Protein AF-A0A9W3CMT5-F1 (afdb_monomer_lite)

pLDDT: mean 78.8, std 13.62, range [39.94, 96.38]

Radius of gyration: 21.77 Å; chains: 1; bounding box: 47×44×76 Å

Sequence (229 aa):
MAGKEERVEIIANGQGNITTPSYVTDNERLIGDDAKNQVAMNPINAALDAKRLLGPRFNDRSDWPSDFEAKPATRVFWDVNEFPVPLDMPPKNVYEKIKTCLVANDCYTDDLTIWAYVKKQHLSDHLVREYKENGITFLDEVSDDHRRSNWMVMDILLWTVDKPYINPKEITVIVLSLRISKLTELVQPLDSLYIRGYNVLLAAPHYLPPRFELATSKSSEWLAKALES

Organism: Raphanus sativus (NCBI:txid3726)

Foldseek 3Di:
DDDDPDDDDQDADPVRHSDFFQKFFPVVGDGGPVRVVCCVVPVVRMDHPVVQVPFDDPPDLVRHDPVLAFAQAAEEEAACVLQPFDPPDFLLVLLVLLQVLCVVVVNDDPRYAYEYEDAQPDDDPVSQVRNVVNRYHYDHDDPDPVVSLVVSLVVVVVVVVVRRLSCQQSYEYEYEDQVLLVDPVSVVSVLVSVVSVHQYEYQYPDDRPPVCPSVNVDHPVVSSVSRVD

InterPro domains:
  IPR013126 Heat shock protein 70 family [PF00012] (4-62)
  IPR024768 Meiosis regulator and mRNA stability factor 1 [PTHR14379] (70-225)
  IPR043129 ATPase, nucleotide binding domain [SSF53067] (5-62)

Secondary structure (DSSP, 8-state):
---------PPP-TTS-S----EEESSTT-BTHHHHHHHTT-GGGEEE-GGGGSSS-TT-GGGS-GGGSPPPEEEEEEETTTSPPPTTS-HHHHHHHHHHHHHHTT---SEEEEEEE--TTSS-HHHHHHHHHTTEEEE---SSHHHHHHHHHHHHHHHHHTS-TTSGGGEEEEEE-TTGGG-HHHHHHHHHHHHTT-EEEE---S---TT------EE-HHHHHHHH-

Structure (mmCIF, N/CA/C/O backbone):
data_AF-A0A9W3CMT5-F1
#
_entry.id   AF-A0A9W3CMT5-F1
#
loop_
_atom_site.group_PDB
_atom_site.id
_atom_site.type_symbol
_atom_site.label_atom_id
_atom_site.label_alt_id
_atom_site.label_comp_id
_atom_site.label_asym_id
_atom_site.label_entity_id
_atom_site.label_seq_id
_atom_site.pdbx_PDB_ins_code
_atom_site.Cartn_x
_atom_site.Cartn_y
_atom_site.Cartn_z
_atom_site.occupancy
_atom_site.B_iso_or_equiv
_atom_site.auth_seq_id
_atom_site.auth_comp_id
_atom_site.auth_asym_id
_atom_site.auth_atom_id
_atom_site.pdbx_PDB_model_num
ATOM 1 N N . MET A 1 1 ? -21.897 -25.729 56.666 1.00 39.94 1 MET A N 1
ATOM 2 C CA . MET A 1 1 ? -20.896 -24.643 56.673 1.00 39.94 1 MET A CA 1
ATOM 3 C C . MET A 1 1 ? -20.982 -23.963 55.318 1.00 39.94 1 MET A C 1
ATOM 5 O O . MET A 1 1 ? -20.715 -24.626 54.328 1.00 39.94 1 MET A O 1
ATOM 9 N N . ALA A 1 2 ? -21.469 -22.722 55.255 1.00 49.16 2 ALA A N 1
ATOM 10 C CA . ALA A 1 2 ? -21.487 -21.953 54.011 1.00 49.16 2 ALA A CA 1
ATOM 11 C C . ALA A 1 2 ? -20.075 -21.402 53.776 1.00 49.16 2 ALA A C 1
ATOM 13 O O . ALA A 1 2 ? -19.523 -20.746 54.661 1.00 49.16 2 ALA A O 1
ATOM 14 N N . GLY A 1 3 ? -19.471 -21.746 52.636 1.00 50.97 3 GLY A N 1
ATOM 15 C CA . GLY A 1 3 ? -18.166 -21.233 52.233 1.00 50.97 3 GLY A CA 1
ATOM 16 C C . GLY A 1 3 ? -18.233 -19.717 52.100 1.00 50.97 3 GLY A C 1
ATOM 17 O O . GLY A 1 3 ? -19.129 -19.183 51.454 1.00 50.97 3 GLY A O 1
ATOM 18 N N . LYS A 1 4 ? -17.318 -19.025 52.770 1.00 55.78 4 LYS A N 1
ATOM 19 C CA . LYS A 1 4 ? -17.142 -17.583 52.649 1.00 55.78 4 LYS A CA 1
ATOM 20 C C . LYS A 1 4 ? -16.605 -17.330 51.239 1.00 55.78 4 LYS A C 1
ATOM 22 O O . LYS A 1 4 ? -15.474 -17.712 50.962 1.00 55.78 4 LYS A O 1
ATOM 27 N N . GLU A 1 5 ? -17.416 -16.770 50.347 1.00 61.38 5 GLU A N 1
ATOM 28 C CA . GLU A 1 5 ? -16.928 -16.322 49.041 1.00 61.38 5 GLU A CA 1
ATOM 29 C C . GLU A 1 5 ? -15.878 -15.228 49.284 1.00 61.38 5 GLU A C 1
ATOM 31 O O . GLU A 1 5 ? -16.177 -14.170 49.846 1.00 61.38 5 GLU A O 1
ATOM 36 N N . GLU A 1 6 ? -14.619 -15.518 48.951 1.00 72.81 6 GLU A N 1
ATOM 37 C CA . GLU A 1 6 ? -13.553 -14.523 48.967 1.00 72.81 6 GLU A CA 1
ATOM 38 C C . GLU A 1 6 ? -13.884 -13.454 47.926 1.00 72.81 6 GLU A C 1
ATOM 40 O O . GLU A 1 6 ? -14.055 -13.732 46.739 1.00 72.81 6 GLU A O 1
ATOM 45 N N . ARG A 1 7 ? -14.034 -12.212 48.392 1.00 80.25 7 ARG A N 1
ATOM 46 C CA . ARG A 1 7 ? -14.333 -11.068 47.535 1.00 80.25 7 ARG A CA 1
ATOM 47 C C . ARG A 1 7 ? -13.115 -10.812 46.647 1.00 80.25 7 ARG A C 1
ATOM 49 O O . ARG A 1 7 ? -12.081 -10.373 47.140 1.00 80.25 7 ARG A O 1
ATOM 56 N N . VAL A 1 8 ? -13.238 -11.084 45.352 1.00 81.31 8 VAL A N 1
ATOM 57 C CA . VAL A 1 8 ? -12.248 -10.664 44.355 1.00 81.31 8 VAL A CA 1
ATOM 58 C C . VAL A 1 8 ? -12.430 -9.167 44.117 1.00 81.31 8 VAL A C 1
ATOM 60 O O . VAL A 1 8 ? -13.517 -8.724 43.748 1.00 81.31 8 VAL A O 1
ATOM 63 N N . GLU A 1 9 ? -11.378 -8.385 44.343 1.00 86.56 9 GLU A N 1
ATOM 64 C CA . GLU A 1 9 ? -11.353 -6.947 44.077 1.00 86.56 9 GLU A CA 1
ATOM 65 C C . GLU A 1 9 ? -10.461 -6.663 42.864 1.00 86.56 9 GLU A C 1
ATOM 67 O O . GLU A 1 9 ? -9.334 -7.150 42.778 1.00 86.56 9 GLU A O 1
ATOM 72 N N . ILE A 1 10 ? -10.980 -5.887 41.910 1.00 85.88 10 ILE A N 1
ATOM 73 C CA . ILE A 1 10 ? -10.240 -5.447 40.726 1.00 85.88 10 ILE A CA 1
ATOM 74 C C . ILE A 1 10 ? -9.707 -4.045 41.009 1.00 85.88 10 ILE A C 1
ATOM 76 O O . ILE A 1 10 ? -10.485 -3.115 41.216 1.00 85.88 10 ILE A O 1
ATOM 80 N N . ILE A 1 11 ? -8.384 -3.896 41.004 1.00 90.25 11 ILE A N 1
ATOM 81 C CA . ILE A 1 11 ? -7.714 -2.626 41.291 1.00 90.25 11 ILE A CA 1
ATOM 82 C C . ILE A 1 11 ? -7.496 -1.874 39.977 1.00 90.25 11 ILE A C 1
ATOM 84 O O . ILE A 1 11 ? -6.825 -2.371 39.072 1.00 90.25 11 ILE A O 1
ATOM 88 N N . ALA A 1 12 ? -8.062 -0.673 39.877 1.00 87.44 12 ALA A N 1
ATOM 89 C CA . ALA A 1 12 ? -7.829 0.221 38.751 1.00 87.44 12 ALA A CA 1
ATOM 90 C C . ALA A 1 12 ? -6.430 0.858 38.816 1.00 87.44 12 ALA A C 1
ATOM 92 O O . ALA A 1 12 ? -5.875 1.080 39.894 1.00 87.44 12 ALA A O 1
ATOM 93 N N . ASN A 1 13 ? -5.860 1.170 37.655 1.00 84.12 13 ASN A N 1
ATOM 94 C CA . ASN A 1 13 ? -4.590 1.872 37.538 1.00 84.12 13 ASN A CA 1
ATOM 95 C C . ASN A 1 13 ? -4.740 3.383 37.812 1.00 84.12 13 ASN A C 1
ATOM 97 O O . ASN A 1 13 ? -5.836 3.876 38.078 1.00 84.12 13 ASN A O 1
ATOM 101 N N . GLY A 1 14 ? -3.638 4.137 37.728 1.00 83.44 14 GLY A N 1
ATOM 102 C CA . GLY A 1 14 ? -3.625 5.582 38.001 1.00 83.44 14 GLY A CA 1
ATOM 103 C C . GLY A 1 14 ? -4.539 6.429 37.100 1.00 83.44 14 GLY A C 1
ATOM 104 O O . GLY A 1 14 ? -4.842 7.564 37.453 1.00 83.44 14 GLY A O 1
ATOM 105 N N . GLN A 1 15 ? -5.009 5.879 35.975 1.00 80.06 15 GLN A N 1
ATOM 106 C CA . GLN A 1 15 ? -5.955 6.515 35.054 1.00 80.06 15 GLN A CA 1
ATOM 107 C C . GLN A 1 15 ? -7.398 5.996 35.217 1.00 80.06 15 GLN A C 1
ATOM 109 O O . GLN A 1 15 ? -8.290 6.409 34.481 1.00 80.06 15 GLN A O 1
ATOM 114 N N . GLY A 1 16 ? -7.650 5.101 36.179 1.00 86.69 16 GLY A N 1
ATOM 115 C CA . GLY A 1 16 ? -8.966 4.501 36.416 1.00 86.69 16 GLY A CA 1
ATOM 116 C C . GLY A 1 16 ? -9.276 3.278 35.544 1.00 86.69 16 GLY A C 1
ATOM 117 O O . GLY A 1 16 ? -10.377 2.735 35.637 1.00 86.69 16 GLY A O 1
ATOM 118 N N . ASN A 1 17 ? -8.324 2.801 34.735 1.00 83.56 17 ASN A N 1
ATOM 119 C CA . ASN A 1 17 ? -8.503 1.610 33.905 1.00 83.56 17 ASN A CA 1
ATOM 120 C C . ASN A 1 17 ? -8.249 0.337 34.721 1.00 83.56 17 ASN A C 1
ATOM 122 O O . ASN A 1 17 ? -7.253 0.231 35.432 1.00 83.56 17 ASN A O 1
ATOM 126 N N . ILE A 1 18 ? -9.097 -0.681 34.568 1.00 89.56 18 ILE A N 1
ATOM 127 C CA . ILE A 1 18 ? -8.917 -1.999 35.213 1.00 89.56 18 ILE A CA 1
ATOM 128 C C . ILE A 1 18 ? -7.878 -2.893 34.513 1.00 89.56 18 ILE A C 1
ATOM 130 O O . ILE A 1 18 ? -7.602 -4.008 34.948 1.00 89.56 18 ILE A O 1
ATOM 134 N N . THR A 1 19 ? -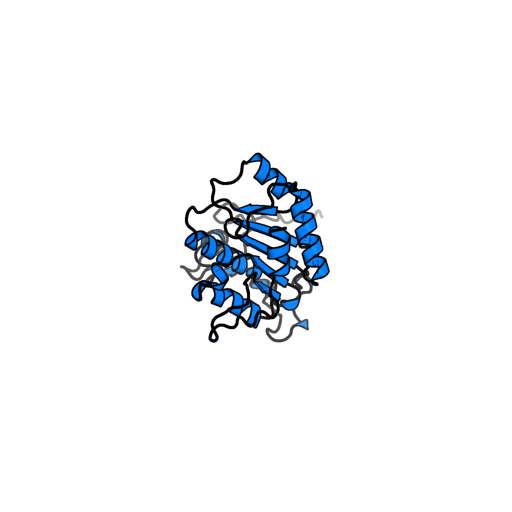7.307 -2.408 33.412 1.00 79.50 19 THR A N 1
ATOM 135 C CA . THR A 1 19 ? -6.256 -3.068 32.639 1.00 79.50 19 THR A CA 1
ATOM 136 C C . THR A 1 19 ? -5.168 -2.055 32.327 1.00 79.50 19 THR A C 1
ATOM 138 O O . THR A 1 19 ? -5.457 -1.023 31.727 1.00 79.50 19 THR A O 1
ATOM 141 N N . THR A 1 20 ? -3.923 -2.375 32.670 1.00 82.62 20 THR A N 1
ATOM 142 C CA . THR A 1 20 ? -2.751 -1.588 32.268 1.00 82.62 20 THR A CA 1
ATOM 143 C C . THR A 1 20 ? -2.095 -2.258 31.065 1.00 82.62 20 THR A C 1
ATOM 145 O O . THR A 1 20 ? -1.798 -3.457 31.129 1.00 82.62 20 THR A O 1
ATOM 148 N N . PRO A 1 21 ? -1.863 -1.535 29.960 1.00 78.25 21 PRO A N 1
ATOM 149 C CA . PRO A 1 21 ? -1.273 -2.129 28.774 1.00 78.25 21 PRO A CA 1
ATOM 150 C C . PRO A 1 21 ? 0.224 -2.418 29.009 1.00 78.25 21 PRO A C 1
ATOM 152 O O . PRO A 1 21 ? 0.907 -1.716 29.749 1.00 78.25 21 PRO A O 1
ATOM 155 N N . SER A 1 22 ? 0.756 -3.476 28.395 1.00 81.81 22 SER A N 1
ATOM 156 C CA . SER A 1 22 ? 2.145 -3.919 28.610 1.00 81.81 22 SER A CA 1
ATOM 157 C C . SER A 1 22 ? 3.137 -3.154 27.721 1.00 81.81 22 SER A C 1
ATOM 159 O O . SER A 1 22 ? 3.752 -3.745 26.834 1.00 81.81 22 SER A O 1
ATOM 161 N N . TYR A 1 23 ? 3.273 -1.848 27.959 1.00 83.44 23 TYR A N 1
ATOM 162 C CA . TYR A 1 23 ? 4.178 -0.945 27.239 1.00 83.44 23 TYR A CA 1
ATOM 163 C C . TYR A 1 23 ? 5.231 -0.382 28.189 1.00 83.44 23 TYR A C 1
ATOM 165 O O . TYR A 1 23 ? 4.909 -0.049 29.331 1.00 83.44 23 TYR A O 1
ATOM 173 N N . VAL A 1 24 ? 6.463 -0.246 27.701 1.00 82.81 24 VAL A N 1
ATOM 174 C CA . VAL A 1 24 ? 7.570 0.430 28.391 1.00 82.81 24 VAL A CA 1
ATOM 175 C C . VAL A 1 24 ? 8.325 1.292 27.382 1.00 82.81 24 VAL A C 1
ATOM 177 O O . VAL A 1 24 ? 8.564 0.834 26.266 1.00 82.81 24 VAL A O 1
ATOM 180 N N . THR A 1 25 ? 8.719 2.509 27.754 1.00 79.75 25 THR A N 1
ATOM 181 C CA . THR A 1 25 ? 9.634 3.344 26.954 1.00 79.75 25 THR A CA 1
ATOM 182 C C . THR A 1 25 ? 10.872 3.736 27.761 1.00 79.75 25 THR A C 1
ATOM 184 O O . THR A 1 25 ? 10.809 3.850 28.983 1.00 79.75 25 THR A O 1
ATOM 187 N N . ASP A 1 26 ? 12.013 3.944 27.096 1.00 79.06 26 ASP A N 1
ATOM 188 C CA . ASP A 1 26 ? 13.272 4.340 27.763 1.00 79.06 26 ASP A CA 1
ATOM 189 C C . ASP A 1 26 ? 13.324 5.837 28.137 1.00 79.06 26 ASP A C 1
ATOM 191 O O . ASP A 1 26 ? 14.145 6.270 28.944 1.00 79.06 26 ASP A O 1
ATOM 195 N N . ASN A 1 27 ? 12.398 6.648 27.612 1.00 61.03 27 ASN A N 1
ATOM 196 C CA . ASN A 1 27 ? 12.234 8.033 28.051 1.00 61.03 27 ASN A CA 1
ATOM 197 C C . ASN A 1 27 ? 11.610 8.036 29.450 1.00 61.03 27 ASN A C 1
ATOM 199 O O . ASN A 1 27 ? 10.426 7.756 29.594 1.00 61.03 27 A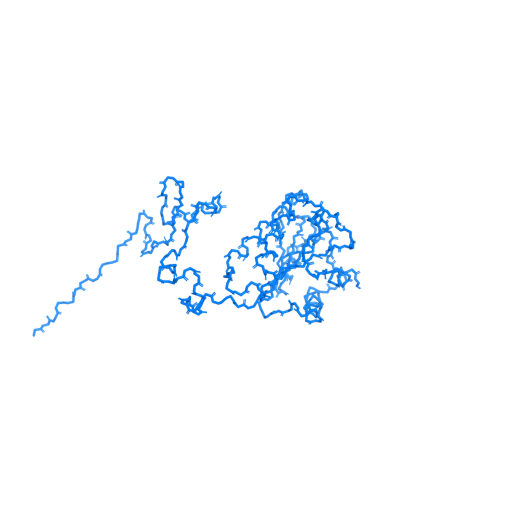SN A O 1
ATOM 203 N N . GLU A 1 28 ? 12.417 8.316 30.475 1.00 68.38 28 GLU A N 1
ATOM 204 C CA . GLU A 1 28 ? 11.994 8.395 31.886 1.00 68.38 28 GLU A CA 1
ATOM 205 C C . GLU A 1 28 ? 11.392 7.094 32.466 1.00 68.38 28 GLU A C 1
ATOM 207 O O . GLU A 1 28 ? 10.818 7.112 33.554 1.00 68.38 28 GLU A O 1
ATOM 212 N N . ARG A 1 29 ? 11.571 5.945 31.789 1.00 74.19 29 ARG A N 1
ATOM 213 C CA . ARG A 1 29 ? 10.971 4.641 32.147 1.00 74.19 29 ARG A CA 1
ATOM 214 C C . ARG A 1 29 ? 9.450 4.698 32.304 1.00 74.19 29 ARG A C 1
ATOM 216 O O . ARG A 1 29 ? 8.899 4.166 33.271 1.00 74.19 29 ARG A O 1
ATOM 223 N N . LEU A 1 30 ? 8.761 5.326 31.358 1.00 82.88 30 LEU A N 1
ATOM 224 C CA . LEU A 1 30 ? 7.302 5.304 31.359 1.00 82.88 30 LEU A CA 1
ATOM 225 C C . LEU A 1 30 ? 6.794 3.879 31.142 1.00 82.88 30 LEU A C 1
ATOM 227 O O . LEU A 1 30 ? 7.391 3.088 30.408 1.00 82.88 30 LEU A O 1
ATOM 231 N N . ILE A 1 31 ? 5.661 3.568 31.770 1.00 85.19 31 ILE A N 1
ATOM 232 C CA . ILE A 1 31 ? 4.996 2.268 31.688 1.00 85.19 31 ILE A CA 1
ATOM 233 C C . ILE A 1 31 ? 3.500 2.448 31.442 1.00 85.19 31 ILE A C 1
ATOM 235 O O . ILE A 1 31 ? 2.919 3.475 31.789 1.00 85.19 31 ILE A O 1
ATOM 239 N N . GLY A 1 32 ? 2.852 1.430 30.885 1.00 84.25 32 GLY A N 1
ATOM 240 C CA . GLY A 1 32 ? 1.397 1.427 30.779 1.00 84.25 32 GLY A CA 1
ATOM 241 C C . GLY A 1 32 ? 0.864 2.432 29.763 1.00 84.25 32 GLY A C 1
ATOM 242 O O . GLY A 1 32 ? 1.372 2.543 28.646 1.00 84.25 32 GLY A O 1
ATOM 243 N N . ASP A 1 33 ? -0.203 3.131 30.137 1.00 85.44 33 ASP A N 1
ATOM 244 C CA . ASP A 1 33 ? -0.912 4.057 29.253 1.00 85.44 33 ASP A CA 1
ATOM 245 C C . ASP A 1 33 ? -0.033 5.243 28.808 1.00 85.44 33 ASP A C 1
ATOM 247 O O . ASP A 1 33 ? -0.092 5.660 27.650 1.00 85.44 33 ASP A O 1
ATOM 251 N N . ASP A 1 34 ? 0.854 5.734 29.677 1.00 83.31 34 ASP A N 1
ATOM 252 C CA . ASP A 1 34 ? 1.764 6.841 29.352 1.00 83.31 34 ASP A CA 1
ATOM 253 C C . ASP A 1 34 ? 2.827 6.420 28.329 1.00 83.31 34 ASP A C 1
ATOM 255 O O . ASP A 1 34 ? 3.088 7.136 27.359 1.00 83.31 34 ASP A O 1
ATOM 259 N N . ALA A 1 35 ? 3.382 5.214 28.492 1.00 82.56 35 ALA A N 1
ATOM 260 C CA . ALA A 1 35 ? 4.287 4.621 27.512 1.00 82.56 35 ALA A CA 1
ATOM 261 C C . ALA A 1 35 ? 3.590 4.452 26.157 1.00 82.56 35 ALA A C 1
ATOM 263 O O . ALA A 1 35 ? 4.133 4.857 25.129 1.00 82.56 35 ALA A O 1
ATOM 264 N N . LYS A 1 36 ? 2.359 3.922 26.157 1.00 80.81 36 LYS A N 1
ATOM 265 C CA . LYS A 1 36 ? 1.541 3.724 24.951 1.00 80.81 36 LYS A CA 1
ATOM 266 C C . LYS A 1 36 ? 1.336 5.022 24.160 1.00 80.81 36 LYS A C 1
ATOM 268 O O . LYS A 1 36 ? 1.457 5.004 22.938 1.00 80.81 36 LYS A O 1
ATOM 273 N N . ASN A 1 37 ? 1.076 6.140 24.837 1.00 81.44 37 ASN A N 1
ATOM 274 C CA . ASN A 1 37 ? 0.877 7.440 24.187 1.00 81.44 37 ASN A CA 1
ATOM 275 C C . ASN A 1 37 ? 2.162 8.013 23.568 1.00 81.44 37 ASN A C 1
ATOM 277 O O . ASN A 1 37 ? 2.092 8.753 22.588 1.00 81.44 37 ASN A O 1
ATOM 281 N N . GLN A 1 38 ? 3.335 7.657 24.100 1.00 75.50 38 GLN A N 1
ATOM 282 C CA . GLN A 1 38 ? 4.617 8.135 23.581 1.00 75.50 38 GLN A CA 1
ATOM 283 C C . GLN A 1 38 ? 5.229 7.255 22.488 1.00 75.50 38 GLN A C 1
ATOM 285 O O . GLN A 1 38 ? 6.058 7.753 21.725 1.00 75.50 38 GLN A O 1
ATOM 290 N N . VAL A 1 39 ? 4.839 5.979 22.371 1.00 68.94 39 VAL A N 1
ATOM 291 C CA . VAL A 1 39 ? 5.425 5.047 21.383 1.00 68.94 39 VAL A CA 1
ATOM 292 C C . VAL A 1 39 ? 5.368 5.602 19.958 1.00 68.94 39 VAL A C 1
ATOM 294 O O . VAL A 1 39 ? 6.321 5.431 19.205 1.00 68.94 39 VAL A O 1
ATOM 297 N N . ALA A 1 40 ? 4.310 6.338 19.604 1.00 62.03 40 ALA A N 1
ATOM 298 C CA . ALA A 1 40 ? 4.188 6.970 18.289 1.00 62.03 40 ALA A CA 1
ATOM 299 C C . ALA A 1 40 ? 5.294 8.007 17.997 1.00 62.03 40 ALA A C 1
ATOM 301 O O . ALA A 1 40 ? 5.643 8.222 16.840 1.00 62.03 40 ALA A O 1
ATOM 302 N N . MET A 1 41 ? 5.854 8.643 19.031 1.00 68.94 41 MET A N 1
ATOM 303 C CA . MET A 1 41 ? 6.906 9.660 18.914 1.00 68.94 41 MET A CA 1
ATOM 304 C C . MET A 1 41 ? 8.321 9.104 19.113 1.00 68.94 41 MET A C 1
ATOM 306 O O . MET A 1 41 ? 9.284 9.733 18.679 1.00 68.94 41 MET A O 1
ATOM 310 N N . ASN A 1 42 ? 8.470 7.946 19.763 1.00 69.00 42 ASN A N 1
ATOM 311 C CA . ASN A 1 42 ? 9.772 7.323 20.016 1.00 69.00 42 ASN A CA 1
ATOM 312 C C . ASN A 1 42 ? 9.704 5.784 19.921 1.00 69.00 42 ASN A C 1
ATOM 314 O O . ASN A 1 42 ? 9.902 5.090 20.922 1.00 69.00 42 ASN A O 1
ATOM 318 N N . PRO A 1 43 ? 9.426 5.229 18.729 1.00 65.38 43 PRO A N 1
ATOM 319 C CA . PRO A 1 43 ? 9.173 3.798 18.568 1.00 65.38 43 PRO A CA 1
ATOM 320 C C . PRO A 1 43 ? 10.420 2.934 18.797 1.00 65.38 43 PRO A C 1
ATOM 322 O O . PRO A 1 43 ? 10.301 1.792 19.225 1.00 65.38 43 PRO A O 1
ATOM 325 N N . ILE A 1 44 ? 11.622 3.473 18.554 1.00 71.88 44 ILE A N 1
ATOM 326 C CA . ILE A 1 44 ? 12.892 2.739 18.704 1.00 71.88 44 ILE A CA 1
ATOM 327 C C . ILE A 1 44 ? 13.147 2.354 20.165 1.00 71.88 44 ILE A C 1
ATOM 329 O O . ILE A 1 44 ? 13.677 1.282 20.440 1.00 71.88 44 ILE A O 1
ATOM 333 N N . ASN A 1 45 ? 12.753 3.220 21.097 1.00 75.31 45 ASN A N 1
ATOM 334 C CA . ASN A 1 45 ? 12.998 3.029 22.523 1.00 75.31 45 ASN A CA 1
ATOM 335 C C . ASN A 1 45 ? 11.766 2.489 23.260 1.00 75.31 45 ASN A C 1
ATOM 337 O O . ASN A 1 45 ? 11.670 2.631 24.479 1.00 75.31 45 ASN A O 1
ATOM 341 N N . ALA A 1 46 ? 10.809 1.917 22.528 1.00 73.88 46 ALA A N 1
ATOM 342 C CA . ALA A 1 46 ? 9.586 1.355 23.072 1.00 73.88 46 ALA A CA 1
ATOM 343 C C . ALA A 1 46 ? 9.608 -0.178 22.996 1.00 73.88 46 ALA A C 1
ATOM 345 O O . ALA A 1 46 ? 9.888 -0.759 21.951 1.00 73.88 46 ALA A O 1
ATOM 346 N N . ALA A 1 47 ? 9.259 -0.835 24.100 1.00 77.25 47 ALA A N 1
ATOM 347 C CA . ALA A 1 47 ? 9.037 -2.272 24.163 1.00 77.25 47 ALA A CA 1
ATOM 348 C C . ALA A 1 47 ? 7.552 -2.562 24.426 1.00 77.25 47 ALA A C 1
ATOM 350 O O . ALA A 1 47 ? 6.944 -2.001 25.342 1.00 77.25 47 ALA A O 1
ATOM 351 N N . LEU A 1 48 ? 6.985 -3.473 23.636 1.00 80.62 48 LEU A N 1
ATOM 352 C CA . LEU A 1 48 ? 5.608 -3.955 23.735 1.00 80.62 48 LEU A CA 1
ATOM 353 C C . LEU A 1 48 ? 5.614 -5.479 23.822 1.00 80.62 48 LEU A C 1
ATOM 355 O O . LEU A 1 48 ? 6.474 -6.134 23.239 1.00 80.62 48 LEU A O 1
ATOM 359 N N . ASP A 1 49 ? 4.645 -6.042 24.545 1.00 69.44 49 ASP A N 1
ATOM 360 C CA . ASP A 1 49 ? 4.359 -7.480 24.551 1.00 69.44 49 ASP A CA 1
ATOM 361 C C . ASP A 1 49 ? 5.565 -8.361 24.921 1.00 69.44 49 ASP A C 1
ATOM 363 O O . ASP A 1 49 ? 5.596 -9.551 24.615 1.00 69.44 49 ASP A O 1
ATOM 367 N N . ALA A 1 50 ? 6.526 -7.813 25.675 1.00 70.56 50 ALA A N 1
ATOM 368 C CA . ALA A 1 50 ? 7.757 -8.498 26.070 1.00 70.56 50 ALA A CA 1
ATOM 369 C C . ALA A 1 50 ? 7.503 -9.856 26.746 1.00 70.56 50 ALA A C 1
ATOM 371 O O . ALA A 1 50 ? 8.293 -10.781 26.584 1.00 70.56 50 ALA A O 1
ATOM 372 N N . LYS A 1 51 ? 6.361 -10.021 27.434 1.00 66.75 51 LYS A N 1
ATOM 373 C CA . LYS A 1 51 ? 5.933 -11.306 28.013 1.00 66.75 51 LYS A CA 1
ATOM 374 C C . LYS A 1 51 ? 5.848 -12.440 26.988 1.00 66.75 51 LYS A C 1
ATOM 376 O O . LYS A 1 51 ? 6.048 -13.591 27.347 1.00 66.75 51 LYS A O 1
ATOM 381 N N . ARG A 1 52 ? 5.552 -12.124 25.725 1.00 63.50 52 ARG A N 1
ATOM 382 C CA . ARG A 1 52 ? 5.447 -13.095 24.631 1.00 63.50 52 ARG A CA 1
ATOM 383 C C . ARG A 1 52 ? 6.818 -13.493 24.073 1.00 63.50 52 ARG A C 1
ATOM 385 O O . ARG A 1 52 ? 6.917 -14.489 23.373 1.00 63.50 52 ARG A O 1
ATOM 392 N N . LEU A 1 53 ? 7.859 -12.730 24.409 1.00 64.38 53 LEU A N 1
ATOM 393 C CA . LEU A 1 53 ? 9.258 -13.006 24.072 1.00 64.38 53 LEU A CA 1
ATOM 394 C C . LEU A 1 53 ? 9.971 -13.817 25.168 1.00 64.38 53 LEU A C 1
ATOM 396 O O . LEU A 1 53 ? 11.122 -14.210 24.995 1.00 64.38 53 LEU A O 1
ATOM 400 N N . LEU A 1 54 ? 9.314 -14.056 26.308 1.00 67.19 54 LEU A N 1
ATOM 401 C CA . LEU A 1 54 ? 9.857 -14.861 27.398 1.00 67.19 54 LEU A CA 1
ATOM 402 C C . LEU A 1 54 ? 9.615 -16.345 27.114 1.00 67.19 54 LEU A C 1
ATOM 404 O O . LEU A 1 54 ? 8.470 -16.779 27.032 1.00 67.19 54 LEU A O 1
ATOM 408 N N . GLY A 1 55 ? 10.688 -17.129 27.007 1.00 65.44 55 GLY A N 1
ATOM 409 C CA . GLY A 1 55 ? 10.616 -18.581 26.805 1.00 65.44 55 GLY A CA 1
ATOM 410 C C . GLY A 1 55 ? 11.182 -19.056 25.465 1.00 65.44 55 GLY A C 1
ATOM 411 O O . GLY A 1 55 ? 12.044 -19.937 25.494 1.00 65.44 55 GLY A O 1
ATOM 412 N N . PRO A 1 56 ? 10.785 -18.478 24.314 1.00 66.56 56 PRO A N 1
ATOM 413 C CA . PRO A 1 56 ? 11.341 -18.865 23.025 1.00 66.56 56 PRO A CA 1
ATOM 414 C C . PRO A 1 56 ? 12.844 -18.602 22.965 1.00 66.56 56 PRO A C 1
ATOM 416 O O . PRO A 1 56 ? 13.330 -17.522 23.317 1.00 66.56 56 PRO A O 1
ATOM 419 N N . ARG A 1 57 ? 13.607 -19.584 22.482 1.00 70.75 57 ARG A N 1
ATOM 420 C CA . ARG A 1 57 ? 15.005 -19.341 22.132 1.00 70.75 57 ARG A CA 1
ATOM 421 C C . ARG A 1 57 ? 15.026 -18.473 20.886 1.00 70.75 57 ARG A C 1
ATOM 423 O O . ARG A 1 57 ? 14.447 -18.826 19.867 1.00 70.75 57 ARG A O 1
ATOM 430 N N . PHE A 1 58 ? 15.746 -17.356 20.952 1.00 62.34 58 PHE A N 1
ATOM 431 C CA . PHE A 1 58 ? 15.792 -16.371 19.866 1.00 62.34 58 PHE A CA 1
ATOM 432 C C . PHE A 1 58 ? 16.137 -16.986 18.494 1.00 62.34 58 PHE A C 1
ATOM 434 O O . PHE A 1 58 ? 15.599 -16.563 17.478 1.00 62.34 58 PHE A O 1
ATOM 441 N N . ASN A 1 59 ? 16.985 -18.021 18.476 1.00 6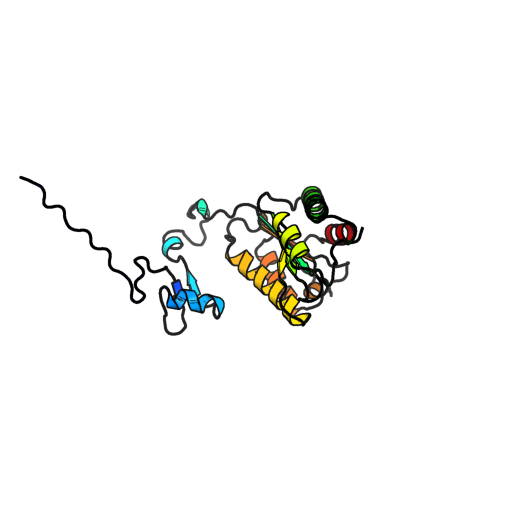3.78 59 ASN A N 1
ATOM 442 C CA . ASN A 1 59 ? 17.401 -18.724 17.259 1.00 63.78 59 ASN A CA 1
ATOM 443 C C . ASN A 1 59 ? 16.583 -19.984 16.921 1.00 63.78 59 ASN A C 1
ATOM 445 O O . ASN A 1 59 ? 16.834 -20.579 15.874 1.00 63.78 59 ASN A O 1
ATOM 449 N N . ASP A 1 60 ? 15.653 -20.420 17.775 1.00 67.00 60 ASP A N 1
ATOM 450 C CA . ASP A 1 60 ? 14.858 -21.630 17.543 1.00 67.00 60 ASP A CA 1
ATOM 451 C C . ASP A 1 60 ? 13.419 -21.261 17.190 1.00 67.00 60 ASP A C 1
ATOM 453 O O . ASP A 1 60 ? 12.571 -20.982 18.036 1.00 67.00 60 ASP A O 1
ATOM 457 N N . ARG A 1 61 ? 13.158 -21.241 15.884 1.00 59.00 61 ARG A N 1
ATOM 458 C CA . ARG A 1 61 ? 11.871 -20.857 15.305 1.00 59.00 61 ARG A CA 1
ATOM 459 C C . ARG A 1 61 ? 10.718 -21.767 15.748 1.00 59.00 61 ARG A C 1
ATOM 461 O O . ARG A 1 61 ? 9.580 -21.313 15.754 1.00 59.00 61 ARG A O 1
ATOM 468 N N . SER A 1 62 ? 11.002 -23.018 16.115 1.00 66.81 62 SER A N 1
ATOM 469 C CA . SER A 1 62 ? 9.977 -23.978 16.544 1.00 66.81 62 SER A CA 1
ATOM 470 C C . SER A 1 62 ? 9.392 -23.673 17.928 1.00 66.81 62 SER A C 1
ATOM 472 O O . SER A 1 62 ? 8.289 -24.121 18.231 1.00 66.81 62 SER A O 1
ATOM 474 N N . ASP A 1 63 ? 10.092 -22.859 18.728 1.00 67.19 63 ASP A N 1
ATOM 475 C CA . ASP A 1 63 ? 9.675 -22.469 20.078 1.00 67.19 63 ASP A CA 1
ATOM 476 C C . ASP A 1 63 ? 8.734 -21.236 20.077 1.00 67.19 63 ASP A C 1
ATOM 478 O O . ASP A 1 63 ? 8.258 -20.824 21.138 1.00 67.19 63 ASP A O 1
ATOM 482 N N . TRP A 1 64 ? 8.459 -20.620 18.915 1.00 64.31 64 TRP A N 1
ATOM 483 C CA . TRP A 1 64 ? 7.570 -19.455 18.808 1.00 64.31 64 TRP A CA 1
ATOM 484 C C . TRP A 1 64 ? 6.091 -19.869 18.735 1.00 64.31 64 TRP A C 1
ATOM 486 O O . TRP A 1 64 ? 5.764 -20.830 18.035 1.00 64.31 64 TRP A O 1
ATOM 496 N N . PRO A 1 65 ? 5.168 -19.155 19.411 1.00 61.78 65 PRO A N 1
ATOM 497 C CA . PRO A 1 65 ? 3.747 -19.496 19.357 1.00 61.78 65 PRO A CA 1
ATOM 498 C C . PRO A 1 65 ? 3.181 -19.390 17.930 1.00 61.78 65 PRO A C 1
ATOM 500 O O . PRO A 1 65 ? 3.543 -18.490 17.178 1.00 61.78 65 PRO A O 1
ATOM 503 N N . SER A 1 66 ? 2.272 -20.284 17.542 1.00 60.19 66 SER A N 1
ATOM 504 C CA . SER A 1 66 ? 1.736 -20.361 16.170 1.00 60.19 66 SER A CA 1
ATOM 505 C C . SER A 1 66 ? 0.889 -19.151 15.754 1.00 60.19 66 SER A C 1
ATOM 507 O O . SER A 1 66 ? 0.778 -18.852 14.572 1.00 60.19 66 SER A O 1
ATOM 509 N N . ASP A 1 67 ? 0.339 -18.394 16.705 1.00 56.72 67 ASP A N 1
ATOM 510 C CA . ASP A 1 67 ? -0.321 -17.103 16.470 1.00 56.72 67 ASP A CA 1
ATOM 511 C C . ASP A 1 67 ? 0.662 -15.959 16.157 1.00 56.72 67 ASP A C 1
ATOM 513 O O . ASP A 1 67 ? 0.231 -14.878 15.756 1.00 56.72 67 ASP A O 1
ATOM 517 N N . PHE A 1 68 ? 1.973 -16.190 16.302 1.00 57.28 68 PHE A N 1
ATOM 518 C CA . PHE A 1 68 ? 3.012 -15.326 15.740 1.00 57.28 68 PHE A CA 1
ATOM 519 C C . PHE A 1 68 ? 3.304 -15.629 14.265 1.00 57.28 68 PHE A C 1
ATOM 521 O O . PHE A 1 68 ? 4.103 -14.919 13.659 1.00 57.28 68 PHE A O 1
ATOM 528 N N . GLU A 1 69 ? 2.693 -16.639 13.643 1.00 60.66 69 GLU A N 1
ATOM 529 C CA . GLU A 1 69 ? 2.796 -16.780 12.192 1.00 60.66 69 GLU A CA 1
ATOM 530 C C . GLU A 1 69 ? 2.020 -15.647 11.516 1.00 60.66 69 GLU A C 1
ATOM 532 O O . GLU A 1 69 ? 0.802 -15.501 11.658 1.00 60.66 69 GLU A O 1
ATOM 537 N N . ALA A 1 70 ? 2.748 -14.800 10.788 1.00 63.72 70 ALA A N 1
ATOM 538 C CA . ALA A 1 70 ? 2.134 -13.758 9.988 1.00 63.72 70 ALA A CA 1
ATOM 539 C C . ALA A 1 70 ? 1.309 -14.440 8.897 1.00 63.72 70 ALA A C 1
ATOM 541 O O . ALA A 1 70 ? 1.859 -15.195 8.098 1.00 63.72 70 ALA A O 1
ATOM 542 N N . LYS A 1 71 ? 0.002 -14.169 8.843 1.00 82.19 71 LYS A N 1
ATOM 543 C CA . LYS A 1 71 ? -0.788 -14.555 7.671 1.00 82.19 71 LYS A CA 1
ATOM 544 C C . LYS A 1 71 ? -0.202 -13.863 6.433 1.00 82.19 71 LYS A C 1
ATOM 546 O O . LYS A 1 71 ? 0.162 -12.684 6.551 1.00 82.19 71 LYS A O 1
ATOM 551 N N . PRO A 1 72 ? -0.160 -14.541 5.271 1.00 89.75 72 PRO A N 1
ATOM 552 C CA . PRO A 1 72 ? 0.210 -13.904 4.018 1.00 89.75 72 PRO A CA 1
ATOM 553 C C . PRO A 1 72 ? -0.599 -12.627 3.807 1.00 89.75 72 PRO A C 1
ATOM 555 O O . PRO A 1 72 ? -1.819 -12.630 3.988 1.00 89.75 72 PRO A O 1
ATOM 558 N N . ALA A 1 73 ? 0.085 -11.541 3.459 1.00 92.69 73 ALA A N 1
ATOM 559 C CA . ALA A 1 73 ? -0.541 -10.235 3.319 1.00 92.69 73 ALA A CA 1
ATOM 560 C C . ALA A 1 73 ? 0.103 -9.418 2.206 1.00 92.69 73 ALA A C 1
ATOM 562 O O . ALA A 1 73 ? 1.323 -9.426 2.033 1.00 92.69 73 ALA A O 1
ATOM 563 N N . THR A 1 74 ? -0.720 -8.645 1.507 1.00 94.69 74 THR A N 1
ATOM 564 C CA . THR A 1 74 ? -0.297 -7.773 0.415 1.00 94.69 74 THR A CA 1
ATOM 565 C C . THR A 1 74 ? -0.774 -6.367 0.706 1.00 94.69 74 THR A C 1
ATOM 567 O O . THR A 1 74 ? -1.968 -6.126 0.891 1.00 94.69 74 THR A O 1
ATOM 570 N N . ARG A 1 75 ? 0.143 -5.400 0.688 1.00 95.25 75 ARG A N 1
ATOM 571 C CA . ARG A 1 75 ? -0.229 -3.989 0.757 1.00 95.25 75 ARG A CA 1
ATOM 572 C C . ARG A 1 75 ? 0.325 -3.209 -0.415 1.00 95.25 75 ARG A C 1
ATOM 574 O O . ARG A 1 75 ? 1.506 -3.310 -0.738 1.00 95.25 75 ARG A O 1
ATOM 581 N N . VAL A 1 76 ? -0.551 -2.418 -1.023 1.00 96.12 76 VAL A N 1
ATOM 582 C CA . VAL A 1 76 ? -0.205 -1.469 -2.080 1.00 96.12 76 VAL A CA 1
ATOM 583 C C . VAL A 1 76 ? -0.197 -0.067 -1.482 1.00 96.12 76 VAL A C 1
ATOM 585 O O . VAL A 1 76 ? -1.214 0.396 -0.970 1.00 96.12 76 VAL A O 1
ATOM 588 N N . PHE A 1 77 ? 0.950 0.597 -1.557 1.00 94.81 77 PHE A N 1
ATOM 589 C CA . PHE A 1 77 ? 1.156 1.993 -1.197 1.00 94.81 77 PHE A CA 1
ATOM 590 C C . PHE A 1 77 ? 1.227 2.798 -2.487 1.00 94.81 77 PHE A C 1
ATOM 592 O O . PHE A 1 77 ? 2.147 2.623 -3.284 1.00 94.81 77 PHE A O 1
ATOM 599 N N . TRP A 1 78 ? 0.220 3.626 -2.727 1.00 93.69 78 TRP A N 1
ATOM 600 C CA . TRP A 1 78 ? -0.040 4.221 -4.027 1.00 93.69 78 TRP A CA 1
ATOM 601 C C . TRP A 1 78 ? 0.022 5.743 -3.966 1.00 93.69 78 TRP A C 1
ATOM 603 O O . TRP A 1 78 ? -0.843 6.366 -3.362 1.00 93.69 78 TRP A O 1
ATOM 613 N N . ASP A 1 79 ? 1.028 6.360 -4.591 1.00 91.56 79 ASP A N 1
ATOM 614 C CA . ASP A 1 79 ? 1.057 7.812 -4.777 1.00 91.56 79 ASP A CA 1
ATOM 615 C C . ASP A 1 79 ? 0.158 8.191 -5.962 1.00 91.56 79 ASP A C 1
ATOM 617 O O . ASP A 1 79 ? 0.558 8.088 -7.123 1.00 91.56 79 ASP A O 1
ATOM 621 N N . VAL A 1 80 ? -1.063 8.643 -5.673 1.00 90.31 80 VAL A N 1
ATOM 622 C CA . VAL A 1 80 ? -2.056 9.005 -6.698 1.00 90.31 80 VAL A CA 1
ATOM 623 C C . VAL A 1 80 ? -1.660 10.276 -7.446 1.00 90.31 80 VAL A C 1
ATOM 625 O O . VAL A 1 80 ? -2.109 10.517 -8.563 1.00 90.31 80 VAL A O 1
ATOM 628 N N . ASN A 1 81 ? -0.789 11.103 -6.869 1.00 87.50 81 ASN A N 1
ATOM 629 C CA . ASN A 1 81 ? -0.275 12.274 -7.567 1.00 87.50 81 ASN A CA 1
ATOM 630 C C . ASN A 1 81 ? 0.731 11.906 -8.665 1.00 87.50 81 ASN A C 1
ATOM 632 O O . ASN A 1 81 ? 0.880 12.678 -9.610 1.00 87.50 81 ASN A O 1
ATOM 636 N N . GLU A 1 82 ? 1.418 10.770 -8.541 1.00 86.31 82 GLU A N 1
ATOM 637 C CA . GLU A 1 82 ? 2.348 10.264 -9.560 1.00 86.31 82 GLU A CA 1
ATOM 638 C C . GLU A 1 82 ? 1.681 9.249 -10.493 1.00 86.31 82 GLU A C 1
ATOM 640 O O . GLU A 1 82 ? 1.984 9.229 -11.683 1.00 86.31 82 GLU A O 1
ATOM 645 N N . PHE A 1 83 ? 0.738 8.465 -9.969 1.00 88.75 83 PHE A N 1
ATOM 646 C CA . PHE A 1 83 ? -0.059 7.489 -10.707 1.00 88.75 83 PHE A CA 1
ATOM 647 C C . PHE A 1 83 ? -1.554 7.773 -10.479 1.00 88.75 83 PHE A C 1
ATOM 649 O O . PHE A 1 83 ? -2.143 7.199 -9.566 1.00 88.75 83 PHE A O 1
ATOM 656 N N . PRO A 1 84 ? -2.186 8.678 -11.244 1.00 88.88 84 PRO A N 1
ATOM 657 C CA . PRO A 1 84 ? -3.584 9.055 -11.034 1.00 88.88 84 PRO A CA 1
ATOM 658 C C . PRO A 1 84 ? -4.553 7.873 -11.117 1.00 88.88 84 PRO A C 1
ATOM 660 O O . PRO A 1 84 ? -4.319 6.907 -11.841 1.00 88.88 84 PRO A O 1
ATOM 663 N N . VAL A 1 85 ? -5.676 7.965 -10.398 1.00 88.94 85 VAL A N 1
ATOM 664 C CA . VAL A 1 85 ? -6.772 7.004 -10.573 1.00 88.94 85 VAL A CA 1
ATOM 665 C C . VAL A 1 85 ? -7.375 7.133 -11.981 1.00 88.94 85 VAL A C 1
ATOM 667 O O . VAL A 1 85 ? -7.523 8.265 -12.458 1.00 88.94 85 VAL A O 1
ATOM 670 N N . PRO A 1 86 ? -7.774 6.027 -12.638 1.00 87.88 86 PRO A N 1
ATOM 671 C CA . PRO A 1 86 ? -8.481 6.105 -13.915 1.00 87.88 86 PRO A CA 1
ATOM 672 C C . PRO A 1 86 ? -9.812 6.857 -13.756 1.00 87.88 86 PRO A C 1
ATOM 674 O O . PRO A 1 86 ? -10.648 6.485 -12.932 1.00 87.88 86 PRO A O 1
ATOM 677 N N . LEU A 1 87 ? -10.006 7.939 -14.517 1.00 79.88 87 LEU A N 1
ATOM 678 C CA . LEU A 1 87 ? -11.164 8.841 -14.375 1.00 79.88 87 LEU A CA 1
ATOM 679 C C . LEU A 1 87 ? -12.460 8.274 -14.970 1.00 79.88 87 LEU A C 1
ATOM 681 O O . LEU A 1 87 ? -13.553 8.706 -14.612 1.00 79.88 87 LEU A O 1
ATOM 685 N N . ASP A 1 88 ? -12.338 7.334 -15.896 1.00 85.62 88 ASP A N 1
ATOM 686 C CA . ASP A 1 88 ? -13.419 6.683 -16.632 1.00 85.62 88 ASP A CA 1
ATOM 687 C C . ASP A 1 88 ? -13.835 5.338 -16.015 1.00 85.62 88 ASP A C 1
ATOM 689 O O . ASP A 1 88 ? -14.695 4.636 -16.553 1.00 85.62 88 ASP A O 1
ATOM 693 N N . MET A 1 89 ? -13.258 4.985 -14.864 1.00 88.00 89 MET A N 1
ATOM 694 C CA . MET A 1 89 ? -13.474 3.707 -14.204 1.00 88.00 89 MET A CA 1
ATOM 695 C C . MET A 1 89 ? -14.152 3.892 -12.841 1.00 88.00 89 MET A C 1
ATOM 697 O O . MET A 1 89 ? -13.659 4.652 -12.006 1.00 88.00 89 MET A O 1
ATOM 701 N N . PRO A 1 90 ? -15.255 3.176 -12.553 1.00 89.62 90 PRO A N 1
ATOM 702 C CA . PRO A 1 90 ? -15.842 3.214 -11.221 1.00 89.62 90 PRO A CA 1
ATOM 703 C C . PRO A 1 90 ? -14.876 2.584 -10.196 1.00 89.62 90 PRO A C 1
ATOM 705 O O . PRO A 1 90 ? -14.178 1.622 -10.539 1.00 89.62 90 PRO A O 1
ATOM 708 N N . PRO A 1 91 ? -14.865 3.037 -8.927 1.00 89.88 91 PRO A N 1
ATOM 709 C CA . PRO A 1 91 ? -13.936 2.567 -7.892 1.00 89.88 91 PRO A CA 1
ATOM 710 C C . PRO A 1 91 ? -13.818 1.045 -7.753 1.00 89.88 91 PRO A C 1
ATOM 712 O O . PRO A 1 91 ? -12.714 0.511 -7.630 1.00 89.88 91 PRO A O 1
ATOM 715 N N . LYS A 1 92 ? -14.943 0.326 -7.853 1.00 90.25 92 LYS A N 1
ATOM 716 C CA . LYS A 1 92 ? -14.973 -1.144 -7.838 1.00 90.25 92 LYS A CA 1
ATOM 717 C C . LYS A 1 92 ? -14.103 -1.761 -8.934 1.00 90.25 92 LYS A C 1
ATOM 719 O O . LYS A 1 92 ? -13.381 -2.723 -8.691 1.00 90.25 92 LYS A O 1
ATOM 724 N N . ASN A 1 93 ? -14.163 -1.208 -10.142 1.00 93.81 93 ASN A N 1
ATOM 725 C CA . ASN A 1 93 ? -13.412 -1.726 -11.278 1.00 93.81 93 ASN A CA 1
ATOM 726 C C . ASN A 1 93 ? -11.917 -1.418 -11.133 1.00 93.81 93 ASN A C 1
ATOM 728 O O . ASN A 1 93 ? -11.103 -2.247 -11.530 1.00 93.81 93 ASN A O 1
ATOM 732 N N . VAL A 1 94 ? -11.552 -0.289 -10.508 1.00 93.88 94 VAL A N 1
ATOM 733 C CA . VAL A 1 94 ? -10.150 0.023 -10.178 1.00 93.88 94 VAL A CA 1
ATOM 734 C C . VAL A 1 94 ? -9.591 -1.030 -9.220 1.00 93.88 94 VAL A C 1
ATOM 736 O O . VAL A 1 94 ? -8.530 -1.597 -9.479 1.00 93.88 94 VAL A O 1
ATOM 739 N N . TYR A 1 95 ? -10.332 -1.353 -8.154 1.00 94.00 95 TYR A N 1
ATOM 740 C CA . TYR A 1 95 ? -9.943 -2.406 -7.215 1.00 94.00 95 TYR A CA 1
ATOM 741 C C . TYR A 1 95 ? -9.798 -3.770 -7.904 1.00 94.00 95 TYR A C 1
ATOM 743 O O . TYR A 1 95 ? -8.767 -4.427 -7.760 1.00 94.00 95 TYR A O 1
ATOM 751 N N . GLU A 1 96 ? -10.789 -4.186 -8.700 1.00 94.31 96 GLU A N 1
ATOM 752 C CA . GLU A 1 96 ? -10.745 -5.467 -9.419 1.00 94.31 96 GLU A CA 1
ATOM 753 C C . GLU A 1 96 ? -9.607 -5.528 -10.445 1.00 94.31 96 GLU A C 1
ATOM 755 O O . GLU A 1 96 ? -8.988 -6.581 -10.617 1.00 94.31 96 GLU A O 1
ATOM 760 N N . LYS A 1 97 ? -9.267 -4.404 -11.090 1.00 93.88 97 LYS A N 1
ATOM 761 C CA . LYS A 1 97 ? -8.112 -4.314 -11.992 1.00 93.88 97 LYS A CA 1
ATOM 762 C C . LYS A 1 97 ? -6.810 -4.540 -11.227 1.00 93.88 97 LYS A C 1
ATOM 764 O O . LYS A 1 97 ? -6.033 -5.412 -11.613 1.00 93.88 97 LYS A O 1
ATOM 769 N N . ILE A 1 98 ? -6.608 -3.836 -10.108 1.00 94.50 98 ILE A N 1
ATOM 770 C CA . ILE A 1 98 ? -5.436 -4.019 -9.234 1.00 94.50 98 ILE A CA 1
ATOM 771 C C . ILE A 1 98 ? -5.354 -5.473 -8.763 1.00 94.50 98 ILE A C 1
ATOM 773 O O . ILE A 1 98 ? -4.318 -6.116 -8.924 1.00 94.50 98 ILE A O 1
ATOM 777 N N . LYS A 1 99 ? -6.454 -6.026 -8.246 1.00 95.31 99 LYS A N 1
ATOM 778 C CA . LYS A 1 99 ? -6.535 -7.416 -7.787 1.00 95.31 99 LYS A CA 1
ATOM 779 C C . LYS A 1 99 ? -6.174 -8.409 -8.890 1.00 95.31 99 LYS A C 1
ATOM 781 O O . LYS A 1 99 ? -5.343 -9.285 -8.667 1.00 95.31 99 LYS A O 1
ATOM 786 N N . THR A 1 100 ? -6.749 -8.262 -10.081 1.00 94.88 100 THR A N 1
ATOM 787 C CA . THR A 1 100 ? -6.467 -9.139 -11.229 1.00 94.88 100 THR A CA 1
ATOM 788 C C . THR A 1 100 ? -4.990 -9.088 -11.611 1.00 94.88 100 THR A C 1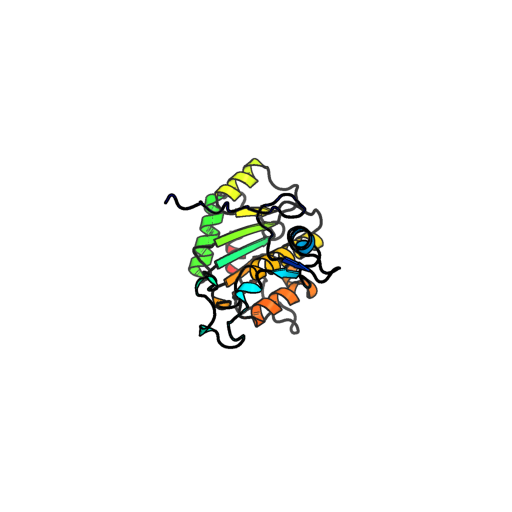
ATOM 790 O O . THR A 1 100 ? -4.369 -10.129 -11.829 1.00 94.88 100 THR A O 1
ATOM 793 N N . CYS A 1 101 ? -4.394 -7.893 -11.624 1.00 93.06 101 CYS A N 1
ATOM 794 C CA . CYS A 1 101 ? -2.967 -7.725 -11.868 1.00 93.06 101 CYS A CA 1
ATOM 795 C C . CYS A 1 101 ? -2.108 -8.396 -10.785 1.00 93.06 101 CYS A C 1
ATOM 797 O O . CYS A 1 101 ? -1.122 -9.051 -11.117 1.00 93.06 101 CYS A O 1
ATOM 799 N N . LEU A 1 102 ? -2.486 -8.287 -9.509 1.00 93.88 102 LEU A N 1
ATOM 800 C CA . LEU A 1 102 ? -1.779 -8.939 -8.402 1.00 93.88 102 LEU A CA 1
ATOM 801 C C . LEU A 1 102 ? -1.837 -10.467 -8.500 1.00 93.88 102 LEU A C 1
ATOM 803 O O . LEU A 1 102 ? -0.816 -11.123 -8.299 1.00 93.88 102 LEU A O 1
ATOM 807 N N . VAL A 1 103 ? -2.999 -11.029 -8.847 1.00 94.44 103 VAL A N 1
ATOM 808 C CA . VAL A 1 103 ? -3.176 -12.476 -9.057 1.00 94.44 103 VAL A CA 1
ATOM 809 C C . VAL A 1 103 ? -2.293 -12.961 -10.205 1.00 94.44 103 VAL A C 1
ATOM 811 O O . VAL A 1 103 ? -1.583 -13.951 -10.058 1.00 94.44 103 VAL A O 1
ATOM 814 N N . ALA A 1 104 ? -2.273 -12.235 -11.326 1.00 92.62 104 ALA A N 1
ATOM 815 C CA . ALA A 1 104 ? -1.464 -12.590 -12.492 1.00 92.62 104 ALA A CA 1
ATOM 816 C C . ALA A 1 104 ? 0.055 -12.571 -12.225 1.00 92.62 104 ALA A C 1
ATOM 818 O O . ALA A 1 104 ? 0.810 -13.179 -12.980 1.00 92.62 104 ALA A O 1
ATOM 819 N N . ASN A 1 105 ? 0.500 -11.887 -11.165 1.00 89.25 105 ASN A N 1
ATOM 820 C CA . ASN A 1 105 ? 1.912 -11.718 -10.814 1.00 89.25 105 ASN A CA 1
ATOM 821 C C . ASN A 1 105 ? 2.305 -12.406 -9.493 1.00 89.25 105 ASN A C 1
ATOM 823 O O . ASN A 1 105 ? 3.375 -12.109 -8.960 1.00 89.25 105 ASN A O 1
ATOM 827 N N . ASP A 1 106 ? 1.469 -13.314 -8.971 1.00 90.00 106 ASP A N 1
ATOM 828 C CA . ASP A 1 106 ? 1.727 -14.067 -7.729 1.00 90.00 106 ASP A CA 1
ATOM 829 C C . ASP A 1 106 ? 2.015 -13.152 -6.521 1.00 90.00 106 ASP A C 1
ATOM 831 O O . ASP A 1 106 ? 2.900 -13.386 -5.703 1.00 90.00 106 ASP A O 1
ATOM 835 N N . CYS A 1 107 ? 1.299 -12.027 -6.465 1.00 91.00 107 CYS A N 1
ATOM 836 C CA . CYS A 1 107 ? 1.420 -11.012 -5.416 1.00 91.00 107 CYS A CA 1
ATOM 837 C C . CYS A 1 107 ? 0.106 -10.817 -4.645 1.00 91.00 107 CYS A C 1
ATOM 839 O O . CYS A 1 107 ? 0.022 -9.932 -3.795 1.00 91.00 107 CYS A O 1
ATOM 841 N N . TYR A 1 108 ? -0.942 -11.583 -4.959 1.00 93.88 108 TYR A N 1
ATOM 842 C CA . TYR A 1 108 ? -2.246 -11.488 -4.303 1.00 93.88 108 TYR A CA 1
ATOM 843 C C . TYR A 1 108 ? -2.313 -12.348 -3.037 1.00 93.88 108 TYR A C 1
ATOM 845 O O . TYR A 1 108 ? -1.846 -13.482 -3.020 1.00 93.88 108 TYR A O 1
ATOM 853 N N . THR A 1 109 ? -2.964 -11.815 -2.006 1.00 92.88 109 THR A N 1
ATOM 854 C CA . THR A 1 109 ? -3.337 -12.528 -0.781 1.00 92.88 109 THR A CA 1
ATOM 855 C C . THR A 1 109 ? -4.740 -12.090 -0.360 1.00 92.88 109 THR A C 1
ATOM 857 O O . THR A 1 109 ? -5.212 -11.025 -0.770 1.00 92.88 109 THR A O 1
ATOM 860 N N . ASP A 1 110 ? -5.413 -12.893 0.467 1.00 91.25 110 ASP A N 1
ATOM 861 C CA . ASP A 1 110 ? -6.740 -12.541 0.990 1.00 91.25 110 ASP A CA 1
ATOM 862 C C . ASP A 1 110 ? -6.698 -11.301 1.910 1.00 91.25 110 ASP A C 1
ATOM 864 O O . ASP A 1 110 ? -7.687 -10.575 2.007 1.00 91.25 110 ASP A O 1
ATOM 868 N N . ASP A 1 111 ? -5.548 -11.009 2.536 1.00 91.69 111 ASP A N 1
ATOM 869 C CA . ASP A 1 111 ? -5.276 -9.769 3.284 1.00 91.69 111 ASP A CA 1
ATOM 870 C C . ASP A 1 111 ? -4.684 -8.685 2.357 1.00 91.69 111 ASP A C 1
ATOM 872 O O . ASP A 1 111 ? -3.549 -8.232 2.531 1.00 91.69 111 ASP A O 1
ATOM 876 N N . LEU A 1 112 ? -5.453 -8.289 1.331 1.00 94.38 112 LEU A N 1
ATOM 877 C CA . LEU A 1 112 ? -5.111 -7.182 0.430 1.00 94.38 112 LEU A CA 1
ATOM 878 C C . LEU A 1 112 ? -5.616 -5.845 0.988 1.00 94.38 112 LEU A C 1
ATOM 880 O O . LEU A 1 112 ? -6.820 -5.607 1.065 1.00 94.38 112 LEU A O 1
ATOM 884 N N . THR A 1 113 ? -4.696 -4.925 1.285 1.00 93.50 113 THR A N 1
ATOM 885 C CA . THR A 1 113 ? -5.020 -3.522 1.601 1.00 93.50 113 THR A CA 1
ATOM 886 C C . THR A 1 113 ? -4.398 -2.573 0.575 1.00 93.50 113 THR A C 1
ATOM 888 O O . THR A 1 113 ? -3.232 -2.731 0.217 1.00 93.50 113 THR A O 1
ATOM 891 N N . ILE A 1 114 ? -5.131 -1.544 0.142 1.00 96.38 114 ILE A N 1
ATOM 892 C CA . ILE A 1 114 ? -4.617 -0.511 -0.772 1.00 96.38 114 ILE A CA 1
ATOM 893 C C . ILE A 1 114 ? -4.736 0.858 -0.100 1.00 96.38 114 ILE A C 1
ATOM 895 O O . ILE A 1 114 ? -5.839 1.283 0.252 1.00 96.38 114 ILE A O 1
ATOM 899 N N . TRP A 1 115 ? -3.606 1.541 0.081 1.00 96.00 115 TRP A N 1
ATOM 900 C CA . TRP A 1 115 ? -3.518 2.901 0.617 1.00 96.00 115 TRP A CA 1
ATOM 901 C C . TRP A 1 115 ? -3.088 3.865 -0.482 1.00 96.00 115 TRP A C 1
ATOM 903 O O . TRP A 1 115 ? -2.018 3.717 -1.066 1.00 96.00 115 TRP A O 1
ATOM 913 N N . ALA A 1 116 ? -3.947 4.838 -0.762 1.00 93.69 116 ALA A N 1
ATOM 914 C CA . ALA A 1 116 ? -3.821 5.801 -1.840 1.00 93.69 116 ALA A CA 1
ATOM 915 C C . ALA A 1 116 ? -3.534 7.193 -1.260 1.00 93.69 116 ALA A C 1
ATOM 917 O O . ALA A 1 116 ? -4.395 7.828 -0.655 1.00 93.69 116 ALA A O 1
ATOM 918 N N . TYR A 1 117 ? -2.308 7.668 -1.427 1.00 92.00 117 TYR A N 1
ATOM 919 C CA . TYR A 1 117 ? -1.843 8.954 -0.927 1.00 92.00 117 TYR A CA 1
ATOM 920 C C . TYR A 1 117 ? -2.154 10.028 -1.959 1.00 92.00 117 TYR A C 1
ATOM 922 O O . TYR A 1 117 ? -1.726 9.931 -3.110 1.00 92.00 117 TYR A O 1
ATOM 930 N N . VAL A 1 118 ? -2.893 11.055 -1.546 1.00 87.81 118 VAL A N 1
ATOM 931 C CA . VAL A 1 118 ? -3.355 12.118 -2.441 1.00 87.81 118 VAL A CA 1
ATOM 932 C C . VAL A 1 118 ? -3.203 13.484 -1.785 1.00 87.81 118 VAL A C 1
ATOM 934 O O . VAL A 1 118 ? -3.409 13.654 -0.585 1.00 87.81 118 VAL A O 1
ATOM 937 N N . LYS A 1 119 ? -2.893 14.512 -2.576 1.00 84.69 119 LYS A N 1
ATOM 938 C CA . LYS A 1 119 ? -3.015 15.899 -2.109 1.00 84.69 119 LYS A CA 1
ATOM 939 C C . LYS A 1 119 ? -4.484 16.228 -1.826 1.00 84.69 119 LYS A C 1
ATOM 941 O O . LYS A 1 119 ? -5.337 16.058 -2.695 1.00 84.69 119 LYS A O 1
ATOM 946 N N . LYS A 1 120 ? -4.739 16.820 -0.653 1.00 68.38 120 LYS A N 1
ATOM 947 C CA . LYS A 1 120 ? -6.040 17.218 -0.059 1.00 68.38 120 LYS A CA 1
ATOM 948 C C . LYS A 1 120 ? -7.059 17.944 -0.970 1.00 68.38 120 LYS A C 1
ATOM 950 O O . LYS A 1 120 ? -8.187 18.172 -0.565 1.00 68.38 120 LYS A O 1
ATOM 955 N N . GLN A 1 121 ? -6.689 18.349 -2.185 1.00 65.25 121 GLN A N 1
ATOM 956 C CA . GLN A 1 121 ? -7.520 19.170 -3.077 1.00 65.25 121 GLN A CA 1
ATOM 957 C C . GLN A 1 121 ? -8.065 18.427 -4.308 1.00 65.25 121 GLN A C 1
ATOM 959 O O . GLN A 1 121 ? -8.583 19.080 -5.205 1.00 65.25 121 GLN A O 1
ATOM 964 N N . HIS A 1 122 ? -7.889 17.106 -4.424 1.00 66.81 122 HIS A N 1
ATOM 965 C CA . HIS A 1 122 ? -8.121 16.410 -5.703 1.00 66.81 122 HIS A CA 1
ATOM 966 C C . HIS A 1 122 ? -9.341 15.476 -5.739 1.00 66.81 122 HIS A C 1
ATOM 968 O O . HIS A 1 122 ? -9.719 15.051 -6.827 1.00 66.81 122 HIS A O 1
ATOM 974 N N . LEU A 1 123 ? -9.987 15.165 -4.608 1.00 74.69 123 LEU A N 1
ATOM 975 C CA . LEU A 1 123 ? -11.120 14.230 -4.567 1.00 74.69 123 LEU A CA 1
ATOM 976 C C . LEU A 1 123 ? -12.241 14.749 -3.666 1.00 74.69 123 LEU A C 1
ATOM 978 O O . LEU A 1 123 ? -11.982 15.374 -2.642 1.00 74.69 123 LEU A O 1
ATOM 982 N N . SER A 1 124 ? -13.491 14.491 -4.058 1.00 84.56 124 SER A N 1
ATOM 983 C CA . SER A 1 124 ? -14.659 14.798 -3.230 1.00 84.56 124 SER A CA 1
ATOM 984 C C . SER A 1 124 ? -14.833 13.760 -2.118 1.00 84.56 124 SER A C 1
ATOM 986 O O . SER A 1 124 ? -14.550 12.579 -2.320 1.00 84.56 124 SER A O 1
ATOM 988 N N . ASP A 1 125 ? -15.385 14.170 -0.973 1.00 86.06 125 ASP A N 1
ATOM 989 C CA . ASP A 1 125 ? -15.664 13.270 0.159 1.00 86.06 125 ASP A CA 1
ATOM 990 C C . ASP A 1 125 ? -16.516 12.055 -0.238 1.00 86.06 125 ASP A C 1
ATOM 992 O O . ASP A 1 125 ? -16.333 10.958 0.289 1.00 86.06 125 ASP A O 1
ATOM 996 N N . HIS A 1 126 ? -17.453 12.245 -1.175 1.00 88.94 126 HIS A N 1
ATOM 997 C CA . HIS A 1 126 ? -18.274 11.162 -1.714 1.00 88.94 126 HIS A CA 1
ATOM 998 C C . HIS A 1 126 ? -17.407 10.101 -2.393 1.00 88.94 126 HIS A C 1
ATOM 1000 O O . HIS A 1 126 ? -17.516 8.918 -2.084 1.00 88.94 126 HIS A O 1
ATOM 1006 N N . LEU A 1 127 ? -16.519 10.532 -3.290 1.00 85.25 127 LEU A N 1
ATOM 1007 C CA . LEU A 1 127 ? -15.658 9.631 -4.042 1.00 85.25 127 LEU A CA 1
ATOM 1008 C C . LEU A 1 127 ? -14.646 8.934 -3.118 1.00 85.25 127 LEU A C 1
ATOM 1010 O O . LEU A 1 127 ? -14.422 7.735 -3.249 1.00 85.25 127 LEU A O 1
ATOM 1014 N N . VAL A 1 128 ? -14.105 9.645 -2.123 1.00 88.19 128 VAL A N 1
ATOM 1015 C CA . VAL A 1 128 ? -13.235 9.064 -1.081 1.00 88.19 128 VAL A CA 1
ATOM 1016 C C . VAL A 1 128 ? -13.943 7.940 -0.315 1.00 88.19 128 VAL A C 1
ATOM 1018 O O . VAL A 1 128 ? -13.350 6.884 -0.082 1.00 88.19 128 VAL A O 1
ATOM 1021 N N . ARG A 1 129 ? -15.214 8.135 0.062 1.00 90.38 129 ARG A N 1
ATOM 1022 C CA . ARG A 1 129 ? -16.016 7.091 0.725 1.00 90.38 129 ARG A CA 1
ATOM 1023 C C . ARG A 1 129 ? -16.263 5.900 -0.191 1.00 90.38 129 ARG A C 1
ATOM 1025 O O . ARG A 1 129 ? -16.069 4.771 0.244 1.00 90.38 129 ARG A O 1
ATOM 1032 N N . GLU A 1 130 ? -16.618 6.148 -1.447 1.00 91.56 130 GLU A N 1
ATOM 1033 C CA . GLU A 1 130 ? -16.876 5.093 -2.430 1.00 91.56 130 GLU A CA 1
ATOM 1034 C C . GLU A 1 130 ? -15.633 4.221 -2.672 1.00 91.56 130 GLU A C 1
ATOM 1036 O O . GLU A 1 130 ? -15.717 2.992 -2.671 1.00 91.56 130 GLU A O 1
ATOM 1041 N N . TYR A 1 131 ? -14.450 4.829 -2.797 1.00 92.00 131 TYR A N 1
ATOM 1042 C CA . TYR A 1 131 ? -13.190 4.087 -2.877 1.00 92.00 131 TYR A CA 1
ATOM 1043 C C . TYR A 1 131 ? -12.927 3.252 -1.622 1.00 92.00 131 TYR A C 1
ATOM 1045 O O . TYR A 1 131 ? -12.550 2.082 -1.734 1.00 92.00 131 TYR A O 1
ATOM 1053 N N . LYS A 1 132 ? -13.185 3.810 -0.435 1.00 92.75 132 LYS A N 1
ATOM 1054 C CA . LYS A 1 132 ? -12.997 3.105 0.839 1.00 92.75 132 LYS A CA 1
ATOM 1055 C C . LYS A 1 132 ? -13.914 1.889 0.968 1.00 92.75 132 LYS A C 1
ATOM 1057 O O . LYS A 1 132 ? -13.458 0.835 1.405 1.00 92.75 132 LYS A O 1
ATOM 1062 N N . GLU A 1 133 ? -15.173 2.011 0.554 1.00 92.69 133 GLU A N 1
ATOM 1063 C CA . GLU A 1 133 ? -16.136 0.900 0.508 1.00 92.69 133 GLU A CA 1
ATOM 1064 C C . GLU A 1 133 ? -15.704 -0.213 -0.460 1.00 92.69 133 GLU A C 1
ATOM 1066 O O . GLU A 1 133 ? -16.046 -1.376 -0.255 1.00 92.69 133 GLU A O 1
ATOM 1071 N N . ASN A 1 134 ? -14.893 0.123 -1.466 1.00 91.12 134 ASN A N 1
ATOM 1072 C CA . ASN A 1 134 ? -14.317 -0.815 -2.430 1.00 91.12 134 ASN A CA 1
ATOM 1073 C C . ASN A 1 134 ? -12.860 -1.204 -2.106 1.00 91.12 134 ASN A C 1
ATOM 1075 O O . ASN A 1 134 ? -12.144 -1.680 -2.981 1.00 91.12 134 ASN A O 1
ATOM 1079 N N . GLY A 1 135 ? -12.400 -1.018 -0.863 1.00 90.81 135 GLY A N 1
ATOM 1080 C CA . GLY A 1 135 ? -11.100 -1.526 -0.402 1.00 90.81 135 GLY A CA 1
ATOM 1081 C C . GLY A 1 135 ? -9.883 -0.650 -0.726 1.00 90.81 135 GLY A C 1
ATOM 1082 O O . GLY A 1 135 ? -8.752 -1.078 -0.489 1.00 90.81 135 GLY A O 1
ATOM 1083 N N . ILE A 1 136 ? -10.090 0.574 -1.223 1.00 94.56 136 ILE A N 1
ATOM 1084 C CA . ILE A 1 136 ? -9.032 1.563 -1.479 1.00 94.56 136 ILE A CA 1
ATOM 1085 C C . ILE A 1 136 ? -9.186 2.717 -0.489 1.00 94.56 136 ILE A C 1
ATOM 1087 O O . ILE A 1 136 ? -10.116 3.514 -0.566 1.00 94.56 136 ILE A O 1
ATOM 1091 N N . THR A 1 137 ? -8.265 2.829 0.464 1.00 94.38 137 THR A N 1
ATOM 1092 C CA . THR A 1 137 ? -8.303 3.901 1.466 1.00 94.38 137 THR A CA 1
ATOM 1093 C C . THR A 1 137 ? -7.477 5.085 0.996 1.00 94.38 137 THR A C 1
ATOM 1095 O O . THR A 1 137 ? -6.267 4.959 0.832 1.00 94.38 137 THR A O 1
ATOM 1098 N N . PHE A 1 138 ? -8.119 6.239 0.823 1.00 91.38 138 PHE A N 1
ATOM 1099 C CA . PHE A 1 138 ? -7.415 7.488 0.563 1.00 91.38 138 PHE A CA 1
ATOM 1100 C C . PHE A 1 138 ? -6.888 8.113 1.853 1.00 91.38 138 PHE A C 1
ATOM 1102 O O . PHE A 1 138 ? -7.607 8.193 2.848 1.00 91.38 138 PHE A O 1
ATOM 1109 N N . LEU A 1 139 ? -5.635 8.554 1.804 1.00 89.38 139 LEU A N 1
ATOM 1110 C CA . LEU A 1 139 ? -4.940 9.268 2.866 1.00 89.38 139 LEU A CA 1
ATOM 1111 C C . LEU A 1 139 ? -4.652 10.680 2.342 1.00 89.38 139 LEU A C 1
ATOM 1113 O O . LEU A 1 139 ? -3.815 10.872 1.457 1.00 89.38 139 LEU A O 1
ATOM 1117 N N . ASP A 1 140 ? -5.425 11.650 2.829 1.00 75.50 140 ASP A N 1
ATOM 1118 C CA . ASP A 1 140 ? -5.574 12.995 2.267 1.00 75.50 140 ASP A CA 1
ATOM 1119 C C . ASP A 1 140 ? -4.952 14.075 3.161 1.00 75.50 140 ASP A C 1
ATOM 1121 O O . ASP A 1 140 ? -5.554 15.096 3.497 1.00 75.50 140 ASP A O 1
ATOM 1125 N N . GLU A 1 141 ? -3.692 13.895 3.530 1.00 68.81 141 GLU A N 1
ATOM 1126 C CA . GLU A 1 141 ? -2.965 14.932 4.246 1.00 68.81 141 GLU A CA 1
ATOM 1127 C C . GLU A 1 141 ? -1.593 15.156 3.628 1.00 68.81 141 GLU A C 1
ATOM 1129 O O . GLU A 1 141 ? -1.010 14.261 3.031 1.00 68.81 141 GLU A O 1
ATOM 1134 N N . VAL A 1 142 ? -1.086 16.383 3.770 1.00 61.06 142 VAL A N 1
ATOM 1135 C CA . VAL A 1 142 ? 0.179 16.890 3.217 1.00 61.06 142 VAL A CA 1
ATOM 1136 C C . VAL A 1 142 ? 0.065 17.554 1.825 1.00 61.06 142 VAL A C 1
ATOM 1138 O O . VAL A 1 142 ? -0.212 16.937 0.801 1.00 61.06 142 VAL A O 1
ATOM 1141 N N . SER A 1 143 ? 0.338 18.865 1.782 1.00 64.31 143 SER A N 1
ATOM 1142 C CA . SER A 1 143 ? 0.424 19.683 0.556 1.00 64.31 143 SER A CA 1
ATOM 1143 C C . SER A 1 143 ? 1.742 19.518 -0.217 1.00 64.31 143 SER A C 1
ATOM 1145 O O . SER A 1 143 ? 1.816 19.856 -1.399 1.00 64.31 143 SER A O 1
ATOM 1147 N N . ASP A 1 144 ? 2.773 19.006 0.451 1.00 80.12 144 ASP A N 1
ATOM 1148 C CA . ASP A 1 144 ? 4.149 18.899 -0.029 1.00 80.12 144 ASP A CA 1
ATOM 1149 C C . ASP A 1 144 ? 4.517 17.469 -0.465 1.00 80.12 144 ASP A C 1
ATOM 1151 O O . ASP A 1 144 ? 4.234 16.492 0.230 1.00 80.12 144 ASP A O 1
ATOM 1155 N N . ASP A 1 145 ? 5.178 17.339 -1.618 1.00 82.81 145 ASP A N 1
ATOM 1156 C CA . ASP A 1 145 ? 5.520 16.029 -2.184 1.00 82.81 145 ASP A CA 1
ATOM 1157 C C . ASP A 1 145 ? 6.539 15.258 -1.341 1.00 82.81 145 ASP A C 1
ATOM 1159 O O . ASP A 1 145 ? 6.421 14.043 -1.202 1.00 82.81 145 ASP A O 1
ATOM 1163 N N . HIS A 1 146 ? 7.530 15.942 -0.762 1.00 82.25 146 HIS A N 1
ATOM 1164 C CA . HIS A 1 146 ? 8.565 15.284 0.034 1.00 82.25 146 HIS A CA 1
ATOM 1165 C C . HIS A 1 146 ? 7.981 14.725 1.335 1.00 82.25 146 HIS A C 1
ATOM 1167 O O . HIS A 1 146 ? 8.212 13.568 1.688 1.00 82.25 146 HIS A O 1
ATOM 1173 N N . ARG A 1 147 ? 7.147 15.512 2.020 1.00 82.94 147 ARG A N 1
ATOM 1174 C CA . ARG A 1 147 ? 6.424 15.058 3.213 1.00 82.94 147 ARG A CA 1
ATOM 1175 C C . ARG A 1 147 ? 5.477 13.885 2.918 1.00 82.94 147 ARG A C 1
ATOM 1177 O O . ARG A 1 147 ? 5.377 13.003 3.765 1.00 82.94 147 ARG A O 1
ATOM 1184 N N . ARG A 1 148 ? 4.826 13.834 1.746 1.00 87.81 148 ARG A N 1
ATOM 1185 C CA . ARG A 1 148 ? 3.965 12.699 1.350 1.00 87.81 148 ARG A CA 1
ATOM 1186 C C . ARG A 1 148 ? 4.777 11.418 1.166 1.00 87.81 148 ARG A C 1
ATOM 1188 O O . ARG A 1 148 ? 4.392 10.382 1.697 1.00 87.81 148 ARG A O 1
ATOM 1195 N N . SER A 1 149 ? 5.921 11.485 0.483 1.00 86.75 149 SER A N 1
ATOM 1196 C CA . SER A 1 149 ? 6.794 10.314 0.328 1.00 86.75 149 SER A CA 1
ATOM 1197 C C . SER A 1 149 ? 7.387 9.843 1.659 1.00 86.75 149 SER A C 1
ATOM 1199 O O . SER A 1 149 ? 7.409 8.642 1.908 1.00 86.75 149 SER A O 1
ATOM 1201 N N . ASN A 1 150 ? 7.798 10.759 2.545 1.00 86.12 150 ASN A N 1
ATOM 1202 C CA . ASN A 1 150 ? 8.222 10.401 3.906 1.00 86.12 150 ASN A CA 1
ATOM 1203 C C . ASN A 1 150 ? 7.102 9.705 4.686 1.00 86.12 150 ASN A C 1
ATOM 1205 O O . ASN A 1 150 ? 7.344 8.692 5.335 1.00 86.12 150 ASN A O 1
ATOM 1209 N N . TRP A 1 151 ? 5.878 10.234 4.616 1.00 87.62 151 TRP A N 1
ATOM 1210 C CA . TRP A 1 151 ? 4.726 9.631 5.280 1.00 87.62 151 TRP A CA 1
ATOM 1211 C C . TRP A 1 151 ? 4.457 8.218 4.755 1.00 87.62 151 TRP A C 1
ATOM 1213 O O . TRP A 1 151 ? 4.351 7.287 5.548 1.00 87.62 151 TRP A O 1
ATOM 1223 N N . MET A 1 152 ? 4.470 8.031 3.434 1.00 90.94 152 MET A N 1
ATOM 1224 C CA . MET A 1 152 ? 4.330 6.712 2.821 1.00 90.94 152 MET A CA 1
ATOM 1225 C C . MET A 1 152 ? 5.392 5.723 3.323 1.00 90.94 152 MET A C 1
ATOM 1227 O O . MET A 1 152 ? 5.052 4.607 3.699 1.00 90.94 152 MET A O 1
ATOM 1231 N N . VAL A 1 153 ? 6.668 6.122 3.383 1.00 89.06 153 VAL A N 1
ATOM 1232 C CA . VAL A 1 153 ? 7.742 5.262 3.915 1.00 89.06 153 VAL A CA 1
ATOM 1233 C C . VAL A 1 153 ? 7.523 4.932 5.392 1.00 89.06 153 VAL A C 1
ATOM 1235 O O . VAL A 1 153 ? 7.711 3.784 5.792 1.00 89.06 153 VAL A O 1
ATOM 1238 N N . MET A 1 154 ? 7.089 5.897 6.204 1.00 84.50 154 MET A N 1
ATOM 1239 C CA . MET A 1 154 ? 6.774 5.654 7.615 1.00 84.50 154 MET A CA 1
ATOM 1240 C C . MET A 1 154 ? 5.626 4.662 7.786 1.00 84.50 154 MET A C 1
ATOM 1242 O O . MET A 1 154 ? 5.732 3.744 8.594 1.00 84.50 154 MET A O 1
ATOM 1246 N N . ASP A 1 155 ? 4.567 4.798 6.998 1.00 91.12 155 ASP A N 1
ATOM 1247 C CA . ASP A 1 155 ? 3.433 3.878 7.001 1.00 91.12 155 ASP A CA 1
ATOM 1248 C C . ASP A 1 155 ? 3.827 2.469 6.537 1.00 91.12 155 ASP A C 1
ATOM 1250 O O . ASP A 1 155 ? 3.346 1.485 7.101 1.00 91.12 155 ASP A O 1
ATOM 1254 N N . ILE A 1 156 ? 4.731 2.353 5.554 1.00 91.06 156 ILE A N 1
ATOM 1255 C CA . ILE A 1 156 ? 5.317 1.068 5.144 1.00 91.06 156 ILE A CA 1
ATOM 1256 C C . ILE A 1 156 ? 6.022 0.418 6.334 1.00 91.06 156 ILE A C 1
ATOM 1258 O O . ILE A 1 156 ? 5.739 -0.733 6.665 1.00 91.06 156 ILE A O 1
ATOM 1262 N N . LEU A 1 157 ? 6.914 1.155 7.001 1.00 85.81 157 LEU A N 1
ATOM 1263 C CA . LEU A 1 157 ? 7.676 0.632 8.132 1.00 85.81 157 LEU A CA 1
ATOM 1264 C C . LEU A 1 157 ? 6.764 0.236 9.293 1.00 85.81 157 LEU A C 1
ATOM 1266 O O . LEU A 1 157 ? 6.878 -0.883 9.789 1.00 85.81 157 LEU A O 1
ATOM 1270 N N . LEU A 1 158 ? 5.829 1.105 9.682 1.00 84.81 158 LEU A N 1
ATOM 1271 C CA . LEU A 1 158 ? 4.860 0.826 10.741 1.00 84.81 158 LEU A CA 1
ATOM 1272 C C . LEU A 1 158 ? 4.013 -0.404 10.412 1.00 84.81 158 LEU A C 1
ATOM 1274 O O . LEU A 1 158 ? 3.877 -1.287 11.253 1.00 84.81 158 LEU A O 1
ATOM 1278 N N . TRP A 1 159 ? 3.527 -0.525 9.173 1.00 88.50 159 TRP A N 1
ATOM 1279 C CA . TRP A 1 159 ? 2.786 -1.713 8.759 1.00 88.50 159 TRP A CA 1
ATOM 1280 C C . TRP A 1 159 ? 3.623 -2.989 8.877 1.00 88.50 159 TRP A C 1
ATOM 1282 O O . TRP A 1 159 ? 3.110 -4.013 9.318 1.00 88.50 159 TRP A O 1
ATOM 1292 N N . THR A 1 160 ? 4.910 -2.941 8.522 1.00 85.12 160 THR A N 1
ATOM 1293 C CA . THR A 1 160 ? 5.797 -4.110 8.640 1.00 85.12 160 THR A CA 1
ATOM 1294 C C . THR A 1 160 ? 6.192 -4.448 10.076 1.00 85.12 160 THR A C 1
ATOM 1296 O O . THR A 1 160 ? 6.503 -5.604 10.339 1.00 85.12 160 THR A O 1
ATOM 1299 N N . VAL A 1 161 ? 6.147 -3.497 11.017 1.00 80.50 161 VAL A N 1
ATOM 1300 C CA . VAL A 1 161 ? 6.373 -3.774 12.450 1.00 80.50 161 VAL A CA 1
ATOM 1301 C C . VAL A 1 161 ? 5.281 -4.688 13.008 1.00 80.50 161 VAL A C 1
ATOM 1303 O O . VAL A 1 161 ? 5.578 -5.588 13.790 1.00 80.50 161 VAL A O 1
ATOM 1306 N N . ASP A 1 162 ? 4.042 -4.514 12.544 1.00 75.12 162 ASP A N 1
ATOM 1307 C CA . ASP A 1 162 ? 2.907 -5.358 12.931 1.00 75.12 162 ASP A CA 1
ATOM 1308 C C . ASP A 1 162 ? 2.927 -6.745 12.256 1.00 75.12 162 ASP A C 1
ATOM 1310 O O . ASP A 1 162 ? 2.101 -7.604 12.577 1.00 75.12 162 ASP A O 1
ATOM 1314 N N . LYS A 1 163 ? 3.848 -6.991 11.309 1.00 78.38 163 LYS A N 1
ATOM 1315 C CA . LYS A 1 163 ? 3.991 -8.277 10.618 1.00 78.38 163 LYS A CA 1
ATOM 1316 C C . LYS A 1 163 ? 5.160 -9.071 11.226 1.00 78.38 163 LYS A C 1
ATOM 1318 O O . LYS A 1 163 ? 6.311 -8.649 11.128 1.00 78.38 163 LYS A O 1
ATOM 1323 N N . PRO A 1 164 ? 4.903 -10.231 11.855 1.00 66.56 164 PRO A N 1
ATOM 1324 C CA . PRO A 1 164 ? 5.963 -11.027 12.456 1.00 66.56 164 PRO A CA 1
ATOM 1325 C C . PRO A 1 164 ? 7.038 -11.422 11.436 1.00 66.56 164 PRO A C 1
ATOM 1327 O O . PRO A 1 164 ? 6.738 -11.952 10.367 1.00 66.56 164 PRO A O 1
ATOM 1330 N N . TYR A 1 165 ? 8.309 -11.269 11.819 1.00 65.75 165 TYR A N 1
ATOM 1331 C CA . TYR A 1 165 ? 9.492 -11.633 11.020 1.00 65.75 165 TYR A CA 1
ATOM 1332 C C . TYR A 1 165 ? 9.646 -13.154 10.771 1.00 65.75 165 TYR A C 1
ATOM 1334 O O . TYR A 1 165 ? 10.669 -13.631 10.289 1.00 65.75 165 TYR A O 1
ATOM 1342 N N . ILE A 1 166 ? 8.631 -13.949 11.104 1.00 67.31 166 ILE A N 1
ATOM 1343 C CA . ILE A 1 166 ? 8.653 -15.406 10.976 1.00 67.31 166 ILE A CA 1
ATOM 1344 C C . ILE A 1 166 ? 8.459 -15.825 9.510 1.00 67.31 166 ILE A C 1
ATOM 1346 O O . ILE A 1 166 ? 9.192 -16.691 9.032 1.00 67.31 166 ILE A O 1
ATOM 1350 N N . ASN A 1 167 ? 7.566 -15.164 8.761 1.00 73.69 167 ASN A N 1
ATOM 1351 C CA . ASN A 1 167 ? 7.295 -15.447 7.341 1.00 73.69 167 ASN A CA 1
ATOM 1352 C C . ASN A 1 167 ? 7.432 -14.200 6.452 1.00 73.69 167 ASN A C 1
ATOM 1354 O O . ASN A 1 167 ? 6.484 -13.819 5.770 1.00 73.69 167 ASN A O 1
ATOM 1358 N N . PRO A 1 168 ? 8.610 -13.554 6.399 1.00 78.25 168 PRO A N 1
ATOM 1359 C CA . PRO A 1 168 ? 8.748 -12.286 5.687 1.00 78.25 168 PRO A CA 1
ATOM 1360 C C . PRO A 1 168 ? 8.452 -12.433 4.183 1.00 78.25 168 PRO A C 1
ATOM 1362 O O . PRO A 1 168 ? 7.865 -11.539 3.586 1.00 78.25 168 PRO A O 1
ATOM 1365 N N . LYS A 1 169 ? 8.734 -13.599 3.585 1.00 82.12 169 LYS A N 1
ATOM 1366 C CA . LYS A 1 169 ? 8.461 -13.880 2.163 1.00 82.12 169 LYS A CA 1
ATOM 1367 C C . LYS A 1 169 ? 6.973 -13.917 1.800 1.00 82.12 169 LYS A C 1
ATOM 1369 O O . LYS A 1 169 ? 6.646 -13.759 0.631 1.00 82.12 169 LYS A O 1
ATOM 1374 N N . GLU A 1 170 ? 6.092 -14.135 2.775 1.00 86.94 170 GLU A N 1
ATOM 1375 C CA . GLU A 1 170 ? 4.635 -14.136 2.580 1.00 86.94 170 GLU A CA 1
ATOM 1376 C C . GLU A 1 170 ? 4.034 -12.727 2.722 1.00 86.94 170 GLU A C 1
ATOM 1378 O O . GLU A 1 170 ? 2.841 -12.523 2.491 1.00 86.94 170 GLU A O 1
ATOM 1383 N N . ILE A 1 171 ? 4.861 -11.742 3.087 1.00 90.88 171 ILE A N 1
ATOM 1384 C CA . ILE A 1 171 ? 4.479 -10.340 3.202 1.00 90.88 171 ILE A CA 1
ATOM 1385 C C . ILE A 1 171 ? 4.965 -9.593 1.965 1.00 90.88 171 ILE A C 1
ATOM 1387 O O . ILE A 1 171 ? 6.167 -9.451 1.724 1.00 90.88 171 ILE A O 1
ATOM 1391 N N . THR A 1 172 ? 4.007 -9.093 1.190 1.00 92.44 172 THR A N 1
ATOM 1392 C CA . THR A 1 172 ? 4.251 -8.365 -0.052 1.00 92.44 172 THR A CA 1
ATOM 1393 C C . THR A 1 172 ? 3.973 -6.873 0.126 1.00 92.44 172 THR A C 1
ATOM 1395 O O . THR A 1 172 ? 2.847 -6.460 0.407 1.00 92.44 172 THR A O 1
ATOM 1398 N N . VAL A 1 173 ? 5.012 -6.057 -0.052 1.00 93.12 173 VAL A N 1
ATOM 1399 C CA . VAL A 1 173 ? 4.973 -4.588 -0.037 1.00 93.12 173 VAL A CA 1
ATOM 1400 C C . VAL A 1 173 ? 5.090 -4.106 -1.480 1.00 93.12 173 VAL A C 1
ATOM 1402 O O . VAL A 1 173 ? 6.118 -4.317 -2.119 1.00 93.12 173 VAL A O 1
ATOM 1405 N N . ILE A 1 174 ? 4.068 -3.433 -1.999 1.00 92.94 174 ILE A N 1
ATOM 1406 C CA . ILE A 1 174 ? 4.095 -2.843 -3.342 1.00 92.94 174 ILE A CA 1
ATOM 1407 C C . ILE A 1 174 ? 4.043 -1.332 -3.207 1.00 92.94 174 ILE A C 1
ATOM 1409 O O . ILE A 1 174 ? 3.123 -0.797 -2.598 1.00 92.94 174 ILE A O 1
ATOM 1413 N N . VAL A 1 175 ? 5.011 -0.643 -3.800 1.00 91.94 175 VAL A N 1
ATOM 1414 C CA . VAL A 1 175 ? 5.144 0.812 -3.729 1.00 91.94 175 VAL A CA 1
ATOM 1415 C C . VAL A 1 175 ? 5.013 1.397 -5.131 1.00 91.94 175 VAL A C 1
ATOM 1417 O O . VAL A 1 175 ? 5.878 1.208 -5.988 1.00 91.94 175 VAL A O 1
ATOM 1420 N N . LEU A 1 176 ? 3.925 2.126 -5.365 1.00 91.00 176 LEU A N 1
ATOM 1421 C CA . LEU A 1 176 ? 3.695 2.909 -6.574 1.00 91.00 176 LEU A CA 1
ATOM 1422 C C . LEU A 1 176 ? 4.114 4.359 -6.310 1.00 91.00 176 LEU A C 1
ATOM 1424 O O . LEU A 1 176 ? 3.282 5.210 -6.003 1.00 91.00 176 LEU A O 1
ATOM 1428 N N . SER A 1 177 ? 5.422 4.624 -6.389 1.00 87.50 177 SER A N 1
ATOM 1429 C CA . SER A 1 177 ? 5.987 5.977 -6.343 1.00 87.50 177 SER A CA 1
ATOM 1430 C C . SER A 1 177 ? 7.298 6.070 -7.138 1.00 87.50 177 SER A C 1
ATOM 1432 O O . SER A 1 177 ? 8.278 5.365 -6.877 1.00 87.50 177 SER A O 1
ATOM 1434 N N . LEU A 1 178 ? 7.331 7.004 -8.088 1.00 83.25 178 LEU A N 1
ATOM 1435 C CA . LEU A 1 178 ? 8.519 7.402 -8.841 1.00 83.25 178 LEU A CA 1
ATOM 1436 C C . LEU A 1 178 ? 9.482 8.239 -7.997 1.00 83.25 178 LEU A C 1
ATOM 1438 O O . LEU A 1 178 ? 10.675 8.278 -8.292 1.00 83.25 178 LEU A O 1
ATOM 1442 N N . ARG A 1 179 ? 8.991 8.955 -6.983 1.00 80.00 179 ARG A N 1
ATOM 1443 C CA . ARG A 1 179 ? 9.843 9.768 -6.109 1.00 80.00 179 ARG A CA 1
ATOM 1444 C C . ARG A 1 179 ? 10.639 8.927 -5.132 1.00 80.00 179 ARG A C 1
ATOM 1446 O O . ARG A 1 179 ? 11.845 9.136 -5.026 1.00 80.00 179 ARG A O 1
ATOM 1453 N N . ILE A 1 180 ? 9.996 7.973 -4.458 1.00 80.62 180 ILE A N 1
ATOM 1454 C CA . ILE A 1 180 ? 10.688 7.088 -3.511 1.00 80.62 180 ILE A CA 1
ATOM 1455 C C . ILE A 1 180 ? 11.826 6.352 -4.219 1.00 80.62 180 ILE A C 1
ATOM 1457 O O . ILE A 1 180 ? 12.937 6.341 -3.712 1.00 80.62 180 ILE A O 1
ATOM 1461 N N . SER A 1 181 ? 11.598 5.846 -5.434 1.00 68.12 181 SER A N 1
ATOM 1462 C CA . SER A 1 181 ? 12.632 5.148 -6.216 1.00 68.12 181 SER A CA 1
ATOM 1463 C C . SER A 1 181 ? 13.827 6.017 -6.639 1.00 68.12 181 SER A C 1
ATOM 1465 O O . SER A 1 181 ? 14.858 5.480 -7.037 1.00 68.12 181 SER A O 1
ATOM 1467 N N . LYS A 1 182 ? 13.725 7.348 -6.546 1.00 69.69 182 LYS A N 1
ATOM 1468 C CA . LYS A 1 182 ? 14.797 8.294 -6.904 1.00 69.69 182 LYS A CA 1
ATOM 1469 C C . LYS A 1 182 ? 15.526 8.881 -5.694 1.00 69.69 182 LYS A C 1
ATOM 1471 O O . LYS A 1 182 ? 16.583 9.482 -5.874 1.00 69.69 182 LYS A O 1
ATOM 1476 N N . LEU A 1 183 ? 14.962 8.757 -4.492 1.00 72.94 183 LEU A N 1
ATOM 1477 C CA . LEU A 1 183 ? 15.467 9.383 -3.271 1.00 72.94 183 LEU A CA 1
ATOM 1478 C C . LEU A 1 183 ? 16.149 8.347 -2.379 1.00 72.94 183 LEU A C 1
ATOM 1480 O O . LEU A 1 183 ? 15.488 7.544 -1.723 1.00 72.94 183 LEU A O 1
ATOM 1484 N N . THR A 1 184 ? 17.481 8.377 -2.342 1.00 66.25 184 THR A N 1
ATOM 1485 C CA . THR A 1 184 ? 18.316 7.403 -1.621 1.00 66.25 184 THR A CA 1
ATOM 1486 C C . THR A 1 184 ? 17.890 7.217 -0.163 1.00 66.25 184 THR A C 1
ATOM 1488 O O . THR A 1 184 ? 17.829 6.092 0.326 1.00 66.25 184 THR A O 1
ATOM 1491 N N . GLU A 1 185 ? 17.563 8.304 0.533 1.00 72.75 185 GLU A N 1
ATOM 1492 C CA . GLU A 1 185 ? 17.130 8.296 1.932 1.00 72.75 185 GLU A CA 1
ATOM 1493 C C . GLU A 1 185 ? 15.805 7.553 2.158 1.00 72.75 185 GLU A C 1
ATOM 1495 O O . GLU A 1 185 ? 15.588 6.995 3.231 1.00 72.75 185 GLU A O 1
ATOM 1500 N N . LEU A 1 186 ? 14.944 7.494 1.138 1.00 76.81 186 LEU A N 1
ATOM 1501 C CA . LEU A 1 186 ? 13.658 6.796 1.184 1.00 76.81 186 LEU A CA 1
ATOM 1502 C C . LEU A 1 186 ? 13.738 5.355 0.678 1.00 76.81 186 LEU A C 1
ATOM 1504 O O . LEU A 1 186 ? 12.877 4.541 1.007 1.00 76.81 186 LEU A O 1
ATOM 1508 N N . VAL A 1 187 ? 14.777 5.032 -0.092 1.00 75.62 187 VAL A N 1
ATOM 1509 C CA . VAL A 1 187 ? 15.056 3.675 -0.575 1.00 75.62 187 VAL A CA 1
ATOM 1510 C C . VAL A 1 187 ? 15.665 2.801 0.522 1.00 75.62 187 VAL A C 1
ATOM 1512 O O . VAL A 1 187 ? 15.281 1.642 0.657 1.00 75.62 187 VAL A O 1
ATOM 1515 N N . GLN A 1 188 ? 16.561 3.346 1.350 1.00 79.06 188 GLN A N 1
ATOM 1516 C CA . GLN A 1 188 ? 17.269 2.584 2.393 1.00 79.06 188 GLN A CA 1
ATOM 1517 C C . GLN A 1 188 ? 16.355 1.769 3.335 1.00 79.06 188 GLN A C 1
ATOM 1519 O O . GLN A 1 188 ? 16.685 0.616 3.645 1.00 79.06 188 GLN A O 1
ATOM 1524 N N . PRO A 1 189 ? 15.204 2.294 3.800 1.00 81.12 189 PRO A N 1
ATOM 1525 C CA . PRO A 1 189 ? 14.284 1.505 4.609 1.00 81.12 189 PRO A CA 1
ATOM 1526 C C . PRO A 1 189 ? 13.648 0.342 3.831 1.00 81.12 189 PRO A C 1
ATOM 1528 O O . PRO A 1 189 ? 13.462 -0.735 4.394 1.00 81.12 189 PRO A O 1
ATOM 1531 N N . LEU A 1 190 ? 13.374 0.517 2.534 1.00 84.31 190 LEU A N 1
ATOM 1532 C CA . LEU A 1 190 ? 12.833 -0.536 1.667 1.00 84.31 190 LEU A CA 1
ATOM 1533 C C . LEU A 1 190 ? 13.870 -1.625 1.376 1.00 84.31 190 LEU A C 1
ATOM 1535 O O . LEU A 1 190 ? 13.548 -2.810 1.455 1.00 84.31 190 LEU A O 1
ATOM 1539 N N . ASP A 1 191 ? 15.125 -1.240 1.139 1.00 78.50 191 ASP A N 1
ATOM 1540 C CA . ASP A 1 191 ? 16.248 -2.179 1.039 1.00 78.50 191 ASP A CA 1
ATOM 1541 C C . ASP A 1 191 ? 16.392 -3.007 2.316 1.00 78.50 191 ASP A C 1
ATOM 1543 O O . ASP A 1 191 ? 16.593 -4.219 2.269 1.00 78.50 191 ASP A O 1
ATOM 1547 N N . SER A 1 192 ? 16.233 -2.368 3.476 1.00 80.19 192 SER A N 1
ATOM 1548 C CA . SER A 1 192 ? 16.300 -3.055 4.767 1.00 80.19 192 SER A CA 1
ATOM 1549 C C . SER A 1 192 ? 15.203 -4.112 4.914 1.00 80.19 192 SER A C 1
ATOM 1551 O O . SER A 1 192 ? 15.464 -5.188 5.453 1.00 80.19 192 SER A O 1
ATOM 1553 N N . LEU A 1 193 ? 13.991 -3.840 4.420 1.00 84.50 193 LEU A N 1
ATOM 1554 C CA . LEU A 1 193 ? 12.903 -4.822 4.366 1.00 84.50 193 LEU A CA 1
ATOM 1555 C C . LEU A 1 193 ? 13.216 -5.949 3.378 1.00 84.50 193 LEU A C 1
ATOM 1557 O O . LEU A 1 193 ? 13.055 -7.123 3.703 1.00 84.50 193 LEU A O 1
ATOM 1561 N N . TYR A 1 194 ? 13.734 -5.622 2.199 1.00 83.00 194 TYR A N 1
ATOM 1562 C CA . TYR A 1 194 ? 14.123 -6.638 1.230 1.00 83.00 194 TYR A CA 1
ATOM 1563 C C . TYR A 1 194 ? 15.222 -7.574 1.770 1.00 83.00 194 TYR A C 1
ATOM 1565 O O . TYR A 1 194 ? 15.094 -8.795 1.688 1.00 83.00 194 TYR A O 1
ATOM 1573 N N . ILE A 1 195 ? 16.272 -7.031 2.399 1.00 77.25 195 ILE A N 1
ATOM 1574 C CA . ILE A 1 195 ? 17.362 -7.809 3.024 1.00 77.25 195 ILE A CA 1
ATOM 1575 C C . ILE A 1 195 ? 16.826 -8.718 4.141 1.00 77.25 195 ILE A C 1
ATOM 1577 O O . ILE A 1 195 ? 17.318 -9.826 4.346 1.00 77.25 195 ILE A O 1
ATOM 1581 N N . ARG A 1 196 ? 15.777 -8.268 4.833 1.00 79.12 196 ARG A N 1
ATOM 1582 C CA . ARG A 1 196 ? 15.011 -9.031 5.829 1.00 79.12 196 ARG A CA 1
ATOM 1583 C C . ARG A 1 196 ? 14.113 -10.116 5.205 1.00 79.12 196 ARG A C 1
ATOM 1585 O O . ARG A 1 196 ? 13.471 -10.872 5.923 1.00 79.12 196 ARG A O 1
ATOM 1592 N N . GLY A 1 197 ? 14.077 -10.239 3.882 1.00 81.31 197 GLY A N 1
ATOM 1593 C CA . GLY A 1 197 ? 13.358 -11.290 3.167 1.00 81.31 197 GLY A CA 1
ATOM 1594 C C . GLY A 1 197 ? 11.898 -10.972 2.860 1.00 81.31 197 GLY A C 1
ATOM 1595 O O . GLY A 1 197 ? 11.174 -11.888 2.473 1.00 81.31 197 GLY A O 1
ATOM 1596 N N . TYR A 1 198 ? 11.462 -9.719 3.036 1.00 87.50 198 TYR A N 1
ATOM 1597 C CA . TYR A 1 198 ? 10.142 -9.268 2.593 1.00 87.50 198 TYR A CA 1
ATOM 1598 C C . TYR A 1 198 ? 10.078 -9.207 1.063 1.00 87.50 198 TYR A C 1
ATOM 1600 O O . TYR A 1 198 ? 11.072 -8.888 0.404 1.00 87.50 198 TYR A O 1
ATOM 1608 N N . ASN A 1 199 ? 8.906 -9.472 0.482 1.00 88.44 199 ASN A N 1
ATOM 1609 C CA . ASN A 1 199 ? 8.693 -9.316 -0.955 1.00 88.44 199 ASN A CA 1
ATOM 1610 C C . ASN A 1 199 ? 8.363 -7.849 -1.274 1.00 88.44 199 ASN A C 1
ATOM 1612 O O . ASN A 1 199 ? 7.213 -7.427 -1.180 1.00 88.44 199 ASN A O 1
ATOM 1616 N N . VAL A 1 200 ? 9.378 -7.050 -1.603 1.00 88.88 200 VAL A N 1
ATOM 1617 C CA . VAL A 1 200 ? 9.234 -5.609 -1.868 1.00 88.88 200 VAL A CA 1
ATOM 1618 C C . VAL A 1 200 ? 9.295 -5.344 -3.375 1.00 88.88 200 VAL A C 1
ATOM 1620 O O . VAL A 1 200 ? 10.267 -5.724 -4.026 1.00 88.88 200 VAL A O 1
ATOM 1623 N N . LEU A 1 201 ? 8.272 -4.683 -3.926 1.00 87.44 201 LEU A N 1
ATOM 1624 C CA . LEU A 1 201 ? 8.176 -4.313 -5.341 1.00 87.44 201 LEU A CA 1
ATOM 1625 C C . LEU A 1 201 ? 7.979 -2.803 -5.494 1.00 87.44 201 LEU A C 1
ATOM 1627 O O . LEU A 1 201 ? 7.124 -2.208 -4.839 1.00 87.44 201 LEU A O 1
ATOM 1631 N N . LEU A 1 202 ? 8.722 -2.196 -6.416 1.00 84.25 202 LEU A N 1
ATOM 1632 C CA . LEU A 1 202 ? 8.635 -0.773 -6.748 1.00 84.25 202 LEU A CA 1
ATOM 1633 C C . LEU A 1 202 ? 8.162 -0.579 -8.188 1.00 84.25 202 LEU A C 1
ATOM 1635 O O . LEU A 1 202 ? 8.642 -1.257 -9.101 1.00 84.25 202 LEU A O 1
ATOM 1639 N N . ALA A 1 203 ? 7.273 0.390 -8.406 1.00 72.44 203 ALA A N 1
ATOM 1640 C CA . ALA A 1 203 ? 6.925 0.844 -9.747 1.00 72.44 203 ALA A CA 1
ATOM 1641 C C . ALA A 1 203 ? 7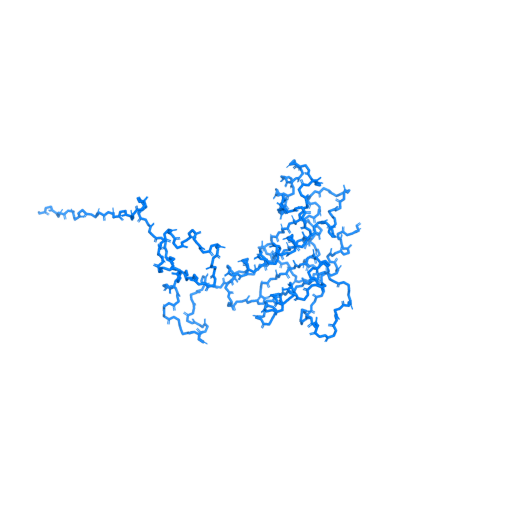.954 1.879 -10.197 1.00 72.44 203 ALA A C 1
ATOM 1643 O O . ALA A 1 203 ? 7.730 3.084 -10.108 1.00 72.44 203 ALA A O 1
ATOM 1644 N N . ALA A 1 204 ? 9.114 1.403 -10.636 1.00 63.59 204 ALA A N 1
ATOM 1645 C CA . ALA A 1 204 ? 10.141 2.243 -11.232 1.00 63.59 204 ALA A CA 1
ATOM 1646 C C . ALA A 1 204 ? 10.466 1.733 -12.643 1.00 63.59 204 ALA A C 1
ATOM 1648 O O . ALA A 1 204 ? 10.717 0.537 -12.791 1.00 63.59 204 ALA A O 1
ATOM 1649 N N . PRO A 1 205 ? 10.502 2.609 -13.666 1.00 49.94 205 PRO A N 1
ATOM 1650 C CA . PRO A 1 205 ? 10.996 2.248 -14.985 1.00 49.94 205 PRO A CA 1
ATOM 1651 C C . PRO A 1 205 ? 12.523 2.107 -14.949 1.00 49.94 205 PRO A C 1
ATOM 1653 O O . PRO A 1 205 ? 13.223 3.094 -14.750 1.00 49.94 205 PRO A O 1
ATOM 1656 N N . HIS A 1 206 ? 13.010 0.877 -15.126 1.00 49.19 206 HIS A N 1
ATOM 1657 C CA . HIS A 1 206 ? 14.335 0.411 -15.591 1.00 49.19 206 HIS A CA 1
ATOM 1658 C C . HIS A 1 206 ? 15.669 1.144 -15.283 1.00 49.19 206 HIS A C 1
ATOM 1660 O O . HIS A 1 206 ? 16.702 0.680 -15.761 1.00 49.19 206 HIS A O 1
ATOM 1666 N N . TYR A 1 207 ? 15.743 2.208 -14.485 1.00 41.88 207 TYR A N 1
ATOM 1667 C CA . TYR A 1 207 ? 17.018 2.847 -14.135 1.00 41.88 207 TYR A CA 1
ATOM 1668 C C . TYR A 1 207 ? 17.078 3.206 -12.651 1.00 41.88 207 TYR A C 1
ATOM 1670 O O . TYR A 1 207 ? 16.652 4.279 -12.225 1.00 41.88 207 TYR A O 1
ATOM 1678 N N . LEU A 1 208 ? 17.665 2.297 -11.874 1.00 49.84 208 LEU A N 1
ATOM 1679 C CA . LEU A 1 208 ? 18.230 2.603 -10.565 1.00 49.84 208 LEU A CA 1
ATOM 1680 C C . LEU A 1 208 ? 19.735 2.881 -10.746 1.00 49.84 208 LEU A C 1
ATOM 1682 O O . LEU A 1 208 ? 20.392 2.189 -11.528 1.00 49.84 208 LEU A O 1
ATOM 1686 N N . PRO A 1 209 ? 20.312 3.906 -10.095 1.00 41.03 209 PRO A N 1
ATOM 1687 C CA . PRO A 1 209 ? 21.743 4.170 -10.185 1.00 41.03 209 PRO A CA 1
ATOM 1688 C C . PRO A 1 209 ? 22.562 2.972 -9.648 1.00 41.03 209 PRO A C 1
ATOM 1690 O O . PRO A 1 209 ? 22.187 2.403 -8.625 1.00 41.03 209 PRO A O 1
ATOM 1693 N N . PRO A 1 210 ? 23.727 2.629 -10.243 1.00 43.66 210 PRO A N 1
ATOM 1694 C CA . PRO A 1 210 ? 24.459 1.372 -9.986 1.00 43.66 210 PRO A CA 1
ATOM 1695 C C . PRO A 1 210 ? 24.908 1.105 -8.539 1.00 43.66 210 PRO A C 1
ATOM 1697 O O . PRO A 1 210 ? 25.400 0.025 -8.236 1.00 43.66 210 PRO A O 1
ATOM 1700 N N . ARG A 1 211 ? 24.820 2.096 -7.642 1.00 42.41 211 ARG A N 1
ATOM 1701 C CA . ARG A 1 211 ? 25.179 1.954 -6.218 1.00 42.41 211 ARG A CA 1
ATOM 1702 C C . ARG A 1 211 ? 24.003 1.575 -5.318 1.00 42.41 211 ARG A C 1
ATOM 1704 O O . ARG A 1 211 ? 24.227 1.294 -4.147 1.00 42.41 211 ARG A O 1
ATOM 1711 N N . PHE A 1 212 ? 22.793 1.576 -5.867 1.00 44.19 212 PHE A N 1
ATOM 1712 C CA . PHE A 1 212 ? 21.541 1.247 -5.197 1.00 44.19 212 PHE A CA 1
ATOM 1713 C C . PHE A 1 212 ? 20.647 0.507 -6.189 1.00 44.19 212 PHE A C 1
ATOM 1715 O O . PHE A 1 212 ? 19.493 0.881 -6.398 1.00 44.19 212 PHE A O 1
ATOM 1722 N N . GLU A 1 213 ? 21.195 -0.523 -6.848 1.00 46.47 213 GLU A N 1
ATOM 1723 C CA . GLU A 1 213 ? 20.341 -1.617 -7.298 1.00 46.47 213 GLU A CA 1
ATOM 1724 C C . GLU A 1 213 ? 19.616 -2.080 -6.041 1.00 46.47 213 GLU A C 1
ATOM 1726 O O . GLU A 1 213 ? 20.182 -2.814 -5.230 1.00 46.47 213 GLU A O 1
ATOM 1731 N N . LEU A 1 214 ? 18.398 -1.571 -5.827 1.00 48.19 214 LEU A N 1
ATOM 1732 C CA . LEU A 1 214 ? 17.483 -2.206 -4.911 1.00 48.19 214 LEU A CA 1
ATOM 1733 C C . LEU A 1 214 ? 17.532 -3.661 -5.324 1.00 48.19 214 LEU A C 1
ATOM 1735 O O . LEU A 1 214 ? 17.179 -4.014 -6.452 1.00 48.19 214 LEU A O 1
ATOM 1739 N N . ALA A 1 215 ? 17.960 -4.509 -4.406 1.00 44.56 215 ALA A N 1
ATOM 1740 C CA . ALA A 1 215 ? 17.891 -5.928 -4.643 1.00 44.56 215 ALA A CA 1
ATOM 1741 C C . ALA A 1 215 ? 16.417 -6.387 -4.712 1.00 44.56 215 ALA A C 1
ATOM 1743 O O . ALA A 1 215 ? 16.173 -7.578 -4.773 1.00 44.56 215 ALA A O 1
ATOM 1744 N N . THR A 1 216 ? 15.421 -5.484 -4.764 1.00 44.94 216 THR A N 1
ATOM 1745 C CA . THR A 1 216 ? 14.027 -5.792 -5.091 1.00 44.94 216 THR A CA 1
ATOM 1746 C C . THR A 1 216 ? 13.960 -6.589 -6.381 1.00 44.94 216 THR A C 1
ATOM 1748 O O . THR A 1 216 ? 14.194 -6.090 -7.481 1.00 44.94 216 THR A O 1
ATOM 1751 N N . SER A 1 217 ? 13.640 -7.864 -6.226 1.00 45.41 217 SER A N 1
ATOM 1752 C CA . SER A 1 217 ? 13.740 -8.878 -7.265 1.00 45.41 217 SER A CA 1
ATOM 1753 C C . SER A 1 217 ? 12.701 -8.733 -8.383 1.00 45.41 217 SER A C 1
ATOM 1755 O O . SER A 1 217 ? 12.796 -9.451 -9.380 1.00 45.41 217 SER A O 1
ATOM 1757 N N . LYS A 1 218 ? 11.704 -7.840 -8.248 1.00 57.59 218 LYS A N 1
ATOM 1758 C CA . LYS A 1 218 ? 10.611 -7.669 -9.217 1.00 57.59 218 LYS A CA 1
ATOM 1759 C C . LYS A 1 218 ? 10.107 -6.221 -9.275 1.00 57.59 218 LYS A C 1
ATOM 1761 O O . LYS A 1 218 ? 9.780 -5.615 -8.259 1.00 57.59 218 LYS A O 1
ATOM 1766 N N . SER A 1 219 ? 9.998 -5.690 -10.490 1.00 69.31 219 SER A N 1
ATOM 1767 C CA . SER A 1 219 ? 9.322 -4.418 -10.774 1.00 69.31 219 SER A CA 1
ATOM 1768 C C . SER A 1 219 ? 7.799 -4.592 -10.698 1.00 69.31 219 SER A C 1
ATOM 1770 O O . SER A 1 219 ? 7.278 -5.623 -11.131 1.00 69.31 219 SER A O 1
ATOM 1772 N N . SER A 1 220 ? 7.078 -3.589 -10.184 1.00 69.19 220 SER A N 1
ATOM 1773 C CA . SER A 1 220 ? 5.610 -3.488 -10.287 1.00 69.19 220 SER A CA 1
ATOM 1774 C C . SER A 1 220 ? 5.154 -2.576 -11.435 1.00 69.19 220 SER A C 1
ATOM 1776 O O . SER A 1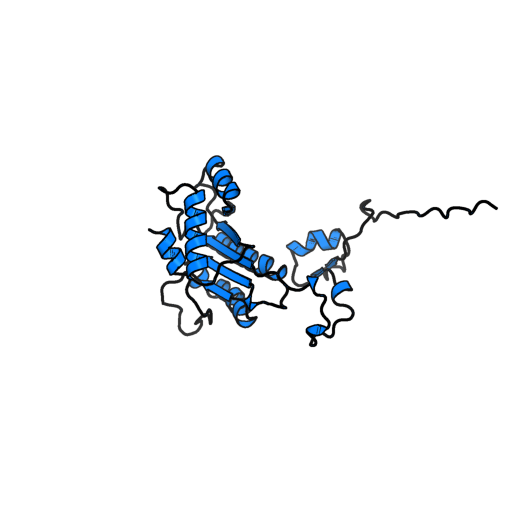 220 ? 4.016 -2.111 -11.451 1.00 69.19 220 SER A O 1
ATOM 1778 N N . GLU A 1 221 ? 6.005 -2.353 -12.445 1.00 79.19 221 GLU A N 1
ATOM 1779 C CA . GLU A 1 221 ? 5.664 -1.618 -13.675 1.00 79.19 221 GLU A CA 1
ATOM 1780 C C . GLU A 1 221 ? 4.378 -2.110 -14.346 1.00 79.19 221 GLU A C 1
ATOM 1782 O O . GLU A 1 221 ? 3.646 -1.319 -14.933 1.00 79.19 221 GLU A O 1
ATOM 1787 N N . TRP A 1 222 ? 4.098 -3.412 -14.284 1.00 85.25 222 TRP A N 1
ATOM 1788 C CA . TRP A 1 222 ? 2.863 -3.988 -14.815 1.00 85.25 222 TRP A CA 1
ATOM 1789 C C . TRP A 1 222 ? 1.622 -3.416 -14.123 1.00 85.25 222 TRP A C 1
ATOM 1791 O O . TRP A 1 222 ? 0.605 -3.223 -14.783 1.00 85.25 222 TRP A O 1
ATOM 1801 N N . LEU A 1 223 ? 1.706 -3.101 -12.826 1.00 85.69 223 LEU A N 1
ATOM 1802 C CA . LEU A 1 223 ? 0.611 -2.489 -12.080 1.00 85.69 223 LEU A CA 1
ATOM 1803 C C . LEU A 1 223 ? 0.459 -1.017 -12.455 1.00 85.69 223 LEU A C 1
ATOM 1805 O O . LEU A 1 223 ? -0.654 -0.565 -12.692 1.00 85.69 223 LEU A O 1
ATOM 1809 N N . ALA A 1 224 ? 1.575 -0.294 -12.573 1.00 84.38 224 ALA A N 1
ATOM 1810 C CA . ALA A 1 224 ? 1.567 1.092 -13.033 1.00 84.38 224 ALA A CA 1
ATOM 1811 C C . ALA A 1 224 ? 0.954 1.219 -14.440 1.00 84.38 224 ALA A C 1
ATOM 1813 O O . ALA A 1 224 ? -0.002 1.964 -14.628 1.00 84.38 224 ALA A O 1
ATOM 1814 N N . LYS A 1 225 ? 1.410 0.402 -15.400 1.00 85.06 225 LYS A N 1
ATOM 1815 C CA . LYS A 1 225 ? 0.864 0.352 -16.771 1.00 85.06 225 LYS A CA 1
ATOM 1816 C C . LYS A 1 225 ? -0.616 -0.035 -16.793 1.00 85.06 225 LYS A C 1
ATOM 1818 O O . LYS A 1 225 ? -1.386 0.472 -17.606 1.00 85.06 225 LYS A O 1
ATOM 1823 N N . ALA A 1 226 ? -1.036 -0.933 -15.902 1.00 84.69 226 ALA A N 1
ATOM 1824 C CA . ALA A 1 226 ? -2.445 -1.272 -15.765 1.00 84.69 226 ALA A CA 1
ATOM 1825 C C . ALA A 1 226 ? -3.272 -0.084 -15.253 1.00 84.69 226 ALA A C 1
ATOM 1827 O O . ALA A 1 226 ? -4.413 0.054 -15.658 1.00 84.69 226 ALA A O 1
ATOM 1828 N N . LEU A 1 227 ? -2.737 0.791 -14.406 1.00 84.12 227 LEU A N 1
ATOM 1829 C CA . LEU A 1 227 ? -3.470 1.966 -13.923 1.00 84.12 227 LEU A CA 1
ATOM 1830 C C . LEU A 1 227 ? -3.487 3.132 -14.929 1.00 84.12 227 LEU A C 1
ATOM 1832 O O . LEU A 1 227 ? -4.357 3.987 -14.838 1.00 84.12 227 LEU A O 1
ATOM 1836 N N . GLU A 1 228 ? -2.573 3.147 -15.901 1.00 79.81 228 GLU A N 1
ATOM 1837 C CA . GLU A 1 228 ? -2.518 4.150 -16.980 1.00 79.81 228 GLU A CA 1
ATOM 1838 C C . GLU A 1 228 ? -3.424 3.836 -18.189 1.00 79.81 228 GLU A C 1
ATOM 1840 O O . GLU A 1 228 ? -3.684 4.723 -19.003 1.00 79.81 228 GLU A O 1
ATOM 1845 N N . SER A 1 229 ? -3.858 2.577 -18.334 1.00 62.81 229 SER A N 1
ATOM 1846 C CA . SER A 1 229 ? -4.659 2.063 -19.466 1.00 62.81 229 SER A CA 1
ATOM 1847 C C . SER A 1 229 ? -6.147 1.982 -19.173 1.00 62.81 229 SER A C 1
ATOM 1849 O O . SER A 1 229 ? -6.907 1.927 -20.160 1.00 62.81 229 SER A O 1
#